Protein AF-A0A9E1KVR8-F1 (afdb_monomer)

Secondary structure (DSSP, 8-state):
-HHHHHHHHHHHHHTTS----------PPP-HHHHTT--HHHHHHHHHHTT--HHHHHHHHHH----GGGHHHHHHHHHTTHHHHHHHS----TTSPPP-TT-SEEEE-TTT--EEEETTTTSSPPPSS--SSTT--EEEEEEES-SSSHHHHHHHHHHHHHHTT-TTEEEEEE--TT-HHHHHHHHHHHHHTT-SEEEEE-SSTGGGHHHHHHHHHTT--EEEESS--S-TT-SEEE--SS---

Foldseek 3Di:
DVVVVVVVVVVVVVVVPDDPDDDDDDQDDDDLVVLLPDADPRNVVSLVVRVQDAVRNVVCLVPNPDDPSHVRVVCCCVVVCVVVVNVPQDQDDPPQDGQGPPDADFDQQPPPRDTDGDSCCRPPHDQQEADDDNVAAAEEEEEALFDPDVVRSRVVSVVVVNQVSYPRYDYHYDGLPNDLVSVLVSLVVCLVVVGQEYEYAHSDQESQAVSQVVCVVSVHAYEYEQAHHNHPRHPYYHHDPDHDD

Solvent-accessible surface area (backbone atoms only — not comparable to full-atom values): 14413 Å² total; per-residue (Å²): 127,74,71,61,60,57,55,54,55,51,51,61,61,56,52,76,77,61,77,96,73,87,80,92,70,80,82,59,79,82,61,68,75,58,60,65,74,52,54,69,67,59,40,53,54,49,56,58,72,45,66,58,54,73,60,53,38,53,52,48,64,74,64,54,86,75,48,87,86,37,51,63,61,43,47,51,42,52,73,72,41,49,56,57,55,62,70,68,46,80,68,56,69,84,93,40,69,74,78,52,84,90,44,52,46,77,44,66,24,81,78,76,64,44,86,41,77,40,64,55,61,69,60,79,56,79,72,75,40,56,66,87,57,72,91,46,76,41,40,29,42,33,42,40,35,28,70,91,39,71,70,48,38,53,50,53,16,53,53,51,57,57,35,72,45,18,82,27,45,47,74,47,78,47,69,30,71,69,34,68,67,48,45,39,50,54,51,49,49,39,52,75,71,63,38,61,28,36,42,37,27,52,77,52,33,65,78,47,10,66,50,49,51,53,28,45,78,72,72,24,50,33,31,26,34,52,42,63,52,49,43,91,69,52,72,46,76,54,58,59,98,57,84,86,125

Radius of gyration: 23.1 Å; Cα contacts (8 Å, |Δi|>4): 321; chains: 1; bounding box: 58×37×62 Å

Nearest PDB structures (foldseek):
  2vk2-assembly1_A  TM=9.279E-01  e=8.873E-06  Escherichia coli K-12
  4wzz-assembly1_A  TM=8.983E-01  e=1.007E-05  Lachnoclostridium phytofermentans ISDg
  8fxt-assembly1_A  TM=9.168E-01  e=2.603E-05  Escherichia coli
  2ipn-assembly1_A  TM=9.111E-01  e=9.232E-05  Escherichia coli
  2gbp-assembly1_A  TM=8.386E-01  e=4.319E-05  Escherichia coli

Sequence (245 aa):
MQSYYIKILKSVLILLLVLLTSKSAIAVKVNWAKIKNIKDRAFVEYVNSLGLKNQEAVNFWKKLPLSKANKQINKIFRKEAFAIYLNKYPRSKGKVPDFKVGTGTNVTGPMSKQSLKLPFSNYYPLKEGPVGDPNRVYKIGYTIHGFGHPWLLSNADSAIWEANKHSNVKLTVLDPAFDNQKQIAQIDNWINEKFNGILIWPMQEAPTGPPVDRAFKKGIPSVSVDRLVGSSKVRVRVTGNFPAR

Mean predicted aligned error: 12.79 Å

Structure (mmCIF, N/CA/C/O backbone):
data_AF-A0A9E1KVR8-F1
#
_entry.id   AF-A0A9E1KVR8-F1
#
loop_
_atom_site.group_PDB
_atom_site.id
_atom_site.type_symbol
_atom_site.label_atom_id
_atom_site.label_alt_id
_atom_site.label_comp_id
_atom_site.label_asym_id
_atom_site.label_entity_id
_atom_site.label_seq_id
_atom_site.pdbx_PDB_ins_code
_atom_site.Cartn_x
_atom_site.Cartn_y
_atom_site.Cartn_z
_atom_site.occupancy
_atom_site.B_iso_or_equiv
_atom_site.auth_seq_id
_atom_site.auth_comp_id
_atom_site.auth_asym_id
_atom_site.auth_atom_id
_atom_site.pdbx_PDB_model_num
ATOM 1 N N . MET A 1 1 ? 36.789 -14.759 -27.825 1.00 44.56 1 MET A N 1
ATOM 2 C CA . MET A 1 1 ? 35.485 -14.177 -28.239 1.00 44.56 1 MET A CA 1
ATOM 3 C C . MET A 1 1 ? 34.422 -14.100 -27.131 1.00 44.56 1 MET A C 1
ATOM 5 O O . MET A 1 1 ? 33.531 -13.270 -27.242 1.00 44.56 1 MET A O 1
ATOM 9 N N . GLN A 1 2 ? 34.512 -14.877 -26.044 1.00 40.44 2 GLN A N 1
ATOM 10 C CA . GLN A 1 2 ? 33.492 -14.914 -24.976 1.00 40.44 2 GLN A CA 1
ATOM 11 C C . GLN A 1 2 ? 33.637 -13.801 -23.907 1.00 40.44 2 GLN A C 1
ATOM 13 O O . GLN A 1 2 ? 32.654 -13.373 -23.313 1.00 40.44 2 GLN A O 1
ATOM 18 N N . SER A 1 3 ? 34.847 -13.259 -23.719 1.00 41.56 3 SER A N 1
ATOM 19 C CA . SER A 1 3 ? 35.151 -12.222 -22.710 1.00 41.56 3 SER A CA 1
ATOM 20 C C . SER A 1 3 ? 34.637 -10.812 -23.075 1.00 41.56 3 SER A C 1
ATOM 22 O O . SER A 1 3 ? 34.323 -10.001 -22.205 1.00 41.56 3 SER A O 1
ATOM 24 N N . TYR A 1 4 ? 34.457 -10.521 -24.369 1.00 41.34 4 TYR A N 1
ATOM 25 C CA . TYR A 1 4 ? 34.056 -9.187 -24.845 1.00 41.34 4 TYR A CA 1
ATOM 26 C C . TYR A 1 4 ? 32.542 -8.929 -24.728 1.00 41.34 4 TYR A C 1
ATOM 28 O O . TYR A 1 4 ? 32.115 -7.823 -24.403 1.00 41.34 4 TYR A O 1
ATOM 36 N N . TYR A 1 5 ? 31.722 -9.971 -24.906 1.00 40.09 5 TYR A N 1
ATOM 37 C CA . TYR A 1 5 ? 30.261 -9.895 -24.762 1.00 40.09 5 TYR A CA 1
ATOM 38 C C . TYR A 1 5 ? 29.818 -9.618 -23.318 1.00 40.09 5 TYR A C 1
ATOM 40 O O . TYR A 1 5 ? 28.822 -8.934 -23.096 1.00 40.09 5 TYR A O 1
ATOM 48 N N . ILE A 1 6 ? 30.588 -10.089 -22.333 1.00 42.25 6 ILE A N 1
ATOM 49 C CA . ILE A 1 6 ? 30.297 -9.887 -20.906 1.00 42.25 6 ILE A CA 1
ATOM 50 C C . ILE A 1 6 ? 30.594 -8.439 -20.478 1.00 42.25 6 ILE A C 1
ATOM 52 O O . ILE A 1 6 ? 29.869 -7.885 -19.652 1.00 42.25 6 ILE A O 1
ATOM 56 N N . LYS A 1 7 ? 31.606 -7.786 -21.072 1.00 36.78 7 LYS A N 1
ATOM 57 C CA . LYS A 1 7 ? 31.911 -6.370 -20.801 1.00 36.78 7 LYS A CA 1
ATOM 58 C C . LYS A 1 7 ? 30.823 -5.430 -21.331 1.00 36.78 7 LYS A C 1
ATOM 60 O O . LYS A 1 7 ? 30.407 -4.538 -20.603 1.00 36.78 7 LYS A O 1
ATOM 65 N N . ILE A 1 8 ? 30.298 -5.679 -22.534 1.00 44.03 8 ILE A N 1
ATOM 66 C CA . ILE A 1 8 ? 29.238 -4.849 -23.136 1.00 44.03 8 ILE A CA 1
ATOM 67 C C . ILE A 1 8 ? 27.907 -5.005 -22.380 1.00 44.03 8 ILE A C 1
ATOM 69 O O . ILE A 1 8 ? 27.234 -4.008 -22.126 1.00 44.03 8 ILE A O 1
ATOM 73 N N . LEU A 1 9 ? 27.554 -6.221 -21.939 1.00 41.06 9 LEU A N 1
ATOM 74 C CA . LEU A 1 9 ? 26.346 -6.441 -21.129 1.00 41.06 9 LEU A CA 1
ATOM 75 C C . LEU A 1 9 ? 26.408 -5.719 -19.772 1.00 41.06 9 LEU A C 1
ATOM 77 O O . LEU A 1 9 ? 25.404 -5.164 -19.327 1.00 41.06 9 LEU A O 1
ATOM 81 N N . LYS A 1 10 ? 27.585 -5.690 -19.130 1.00 33.44 10 LYS A N 1
ATOM 82 C CA . LYS A 1 10 ? 27.783 -4.957 -17.870 1.00 33.44 10 LYS A CA 1
ATOM 83 C C . LYS A 1 10 ? 27.667 -3.442 -18.064 1.00 33.44 10 LYS A C 1
ATOM 85 O O . LYS A 1 10 ? 27.064 -2.784 -17.224 1.00 33.44 10 LYS A O 1
ATOM 90 N N . SER A 1 11 ? 28.147 -2.893 -19.179 1.00 34.31 11 SER A N 1
ATOM 91 C CA . SER A 1 11 ? 28.009 -1.460 -19.483 1.00 34.31 11 SER A CA 1
ATOM 92 C C . SER A 1 11 ? 26.559 -1.032 -19.740 1.00 34.31 11 SER A C 1
ATOM 94 O O . SER A 1 11 ? 26.174 0.058 -19.331 1.00 34.31 11 SER A O 1
ATOM 96 N N . VAL A 1 12 ? 25.735 -1.889 -20.354 1.00 40.94 12 VAL A N 1
ATOM 97 C CA . VAL A 1 12 ? 24.312 -1.598 -20.622 1.00 40.94 12 VAL A CA 1
ATOM 98 C C . VAL A 1 12 ? 23.469 -1.619 -19.340 1.00 40.94 12 VAL A C 1
ATOM 100 O O . VAL A 1 12 ? 22.552 -0.813 -19.203 1.00 40.94 12 VAL A O 1
ATOM 103 N N . LEU A 1 13 ? 23.801 -2.485 -18.375 1.00 36.97 13 LEU A N 1
ATOM 104 C CA . LEU A 1 13 ? 23.091 -2.545 -17.092 1.00 36.97 13 LEU A CA 1
ATOM 105 C C . LEU A 1 13 ? 23.517 -1.420 -16.129 1.00 36.97 13 LEU A C 1
ATOM 107 O O . LEU A 1 13 ? 22.687 -0.898 -15.392 1.00 36.97 13 LEU A O 1
ATOM 111 N N . ILE A 1 14 ? 24.793 -1.014 -16.167 1.00 31.81 14 ILE A N 1
ATOM 112 C CA . ILE A 1 14 ? 25.345 0.050 -15.308 1.00 31.81 14 ILE A CA 1
ATOM 113 C C . ILE A 1 14 ? 24.890 1.451 -15.764 1.00 31.81 14 ILE A C 1
ATOM 115 O O . ILE A 1 14 ? 24.736 2.343 -14.933 1.00 31.81 14 ILE A O 1
ATOM 119 N N . LEU A 1 15 ? 24.568 1.650 -17.048 1.00 32.47 15 LEU A N 1
ATOM 120 C CA . LEU A 1 15 ? 24.074 2.943 -17.544 1.00 32.47 15 LEU A CA 1
ATOM 121 C C . LEU A 1 15 ? 22.581 3.199 -17.279 1.00 32.47 15 LEU A C 1
ATOM 123 O O . LEU A 1 15 ? 22.122 4.325 -17.445 1.00 32.47 15 LEU A O 1
ATOM 127 N N . LEU A 1 16 ? 21.820 2.190 -16.833 1.00 36.00 16 LEU A N 1
ATOM 128 C CA . LEU A 1 16 ? 20.437 2.403 -16.390 1.00 36.00 16 LEU A CA 1
ATOM 129 C C . LEU A 1 16 ? 20.368 3.149 -15.041 1.00 36.00 16 LEU A C 1
ATOM 131 O O . LEU A 1 16 ? 19.299 3.633 -14.676 1.00 36.00 16 LEU A O 1
ATOM 135 N N . LEU A 1 17 ? 21.492 3.244 -14.313 1.00 31.56 17 LEU A N 1
ATOM 136 C CA . LEU A 1 17 ? 21.563 3.833 -12.971 1.00 31.56 17 LEU A CA 1
ATOM 137 C C . LEU A 1 17 ? 22.251 5.208 -12.911 1.00 31.56 17 LEU A C 1
ATOM 139 O O . LEU A 1 17 ? 22.130 5.902 -11.906 1.00 31.56 17 LEU A O 1
ATOM 143 N N . VAL A 1 18 ? 22.942 5.639 -13.968 1.00 32.53 18 VAL A N 1
ATOM 144 C CA . VAL A 1 18 ? 23.637 6.933 -14.002 1.00 32.53 18 VAL A CA 1
ATOM 145 C C . VAL A 1 18 ? 23.174 7.695 -15.230 1.00 32.53 18 VAL A C 1
ATOM 147 O O . VAL A 1 18 ? 23.574 7.343 -16.331 1.00 32.53 18 VAL A O 1
ATOM 150 N N . LEU A 1 19 ? 22.308 8.697 -15.033 1.00 37.34 19 LEU A N 1
ATOM 151 C CA . LEU A 1 19 ? 22.227 9.969 -15.782 1.00 37.34 19 LEU A CA 1
ATOM 152 C C . LEU A 1 19 ? 20.923 10.715 -15.430 1.00 37.34 19 LEU A C 1
ATOM 154 O O . LEU A 1 19 ? 20.106 11.069 -16.281 1.00 37.34 19 LEU A O 1
ATOM 158 N N . LEU A 1 20 ? 20.766 11.034 -14.141 1.00 39.38 20 LEU A N 1
ATOM 159 C CA . LEU A 1 20 ? 20.274 12.360 -13.779 1.00 39.38 20 LEU A CA 1
ATOM 160 C C . LEU A 1 20 ? 21.378 13.345 -14.175 1.00 39.38 20 LEU A C 1
ATOM 162 O O . LEU A 1 20 ? 22.359 13.464 -13.452 1.00 39.38 20 LEU A O 1
ATOM 166 N N . THR A 1 21 ? 21.277 13.957 -15.356 1.00 39.12 21 THR A N 1
ATOM 167 C CA . THR A 1 21 ? 21.627 15.366 -15.642 1.00 39.12 21 THR A CA 1
ATOM 168 C C . THR A 1 21 ? 21.783 15.633 -17.145 1.00 39.12 21 THR A C 1
ATOM 170 O O . THR A 1 21 ? 22.539 14.993 -17.868 1.00 39.12 21 THR A O 1
ATOM 173 N N . SER A 1 22 ? 21.112 16.711 -17.553 1.00 37.06 22 SER A N 1
ATOM 174 C CA . SER A 1 22 ? 21.423 17.624 -18.658 1.00 37.06 22 SER A CA 1
ATOM 175 C C . SER A 1 22 ? 21.025 17.300 -20.114 1.00 37.06 22 SER A C 1
ATOM 177 O O . SER A 1 22 ? 21.223 16.219 -20.667 1.00 37.06 22 SER A O 1
ATOM 179 N N . LYS A 1 23 ? 20.504 18.388 -20.703 1.00 34.09 23 LYS A N 1
ATOM 180 C CA . LYS A 1 23 ? 20.233 18.753 -22.101 1.00 34.09 23 LYS A CA 1
ATOM 181 C C . LYS A 1 23 ? 19.087 18.039 -22.833 1.00 34.09 23 LYS A C 1
ATOM 183 O O . LYS A 1 23 ? 19.135 16.861 -23.185 1.00 34.09 23 LYS A O 1
ATOM 188 N N . SER A 1 24 ? 18.058 18.852 -23.080 1.00 46.06 24 SER A N 1
ATOM 189 C CA . SER A 1 24 ? 17.002 18.697 -24.076 1.00 46.06 24 SER A CA 1
ATOM 190 C C . SER A 1 24 ? 17.611 18.373 -25.441 1.00 46.06 24 SER A C 1
ATOM 192 O O . SER A 1 24 ? 18.305 19.193 -26.036 1.00 46.06 24 SER A O 1
ATOM 194 N N . ALA A 1 25 ? 17.365 17.159 -25.927 1.00 39.38 25 ALA A N 1
ATOM 195 C CA . ALA A 1 25 ? 17.712 16.761 -27.282 1.00 39.38 25 ALA A CA 1
ATOM 196 C C . ALA A 1 25 ? 16.500 16.995 -28.189 1.00 39.38 25 ALA A C 1
ATOM 198 O O . ALA A 1 25 ? 15.374 16.647 -27.838 1.00 39.38 25 ALA A O 1
ATOM 199 N N . ILE A 1 26 ? 16.747 17.604 -29.346 1.00 41.41 26 ILE A N 1
ATOM 200 C CA . ILE A 1 26 ? 15.810 17.718 -30.466 1.00 41.41 26 ILE A CA 1
ATOM 201 C C . ILE A 1 26 ? 15.211 16.334 -30.747 1.00 41.41 26 ILE A C 1
ATOM 203 O O . ILE A 1 26 ? 15.953 15.365 -30.907 1.00 41.41 26 ILE A O 1
ATOM 207 N N . ALA A 1 27 ? 13.881 16.235 -30.799 1.00 47.78 27 ALA A N 1
ATOM 208 C CA . ALA A 1 27 ? 13.184 14.981 -31.062 1.00 47.78 27 ALA A CA 1
ATOM 209 C C . ALA A 1 27 ? 13.533 14.469 -32.472 1.00 47.78 27 ALA A C 1
ATOM 211 O O . ALA A 1 27 ? 12.974 14.923 -33.474 1.00 47.78 27 ALA A O 1
ATOM 212 N N . VAL A 1 28 ? 14.478 13.531 -32.566 1.00 60.22 28 VAL A N 1
ATOM 213 C CA . VAL A 1 28 ? 14.853 12.888 -33.830 1.00 60.22 28 VAL A CA 1
ATOM 214 C C . VAL A 1 28 ? 13.628 12.147 -34.374 1.00 60.22 28 VAL A C 1
ATOM 216 O O . VAL A 1 28 ? 13.101 11.222 -33.751 1.00 60.22 28 VAL A O 1
ATOM 219 N N . LYS A 1 29 ? 13.134 12.563 -35.546 1.00 72.88 29 LYS A N 1
ATOM 220 C CA . LYS A 1 29 ? 11.922 11.994 -36.150 1.00 72.88 29 LYS A CA 1
ATOM 221 C C . LYS A 1 29 ? 12.203 10.565 -36.632 1.00 72.88 29 LYS A C 1
ATOM 223 O O . LYS A 1 29 ? 13.032 10.342 -37.512 1.00 72.88 29 LYS A O 1
ATOM 228 N N . VAL A 1 30 ? 11.499 9.588 -36.056 1.00 81.12 30 VAL A N 1
ATOM 229 C CA . VAL A 1 30 ? 11.675 8.158 -36.367 1.00 81.12 30 VAL A CA 1
ATOM 230 C C . VAL A 1 30 ? 11.307 7.870 -37.828 1.00 81.12 30 VAL A C 1
ATOM 232 O O . VAL A 1 30 ? 10.177 8.116 -38.254 1.00 81.12 30 VAL A O 1
ATOM 235 N N . ASN A 1 31 ? 12.239 7.292 -38.589 1.00 85.00 31 ASN A N 1
ATOM 236 C CA . ASN A 1 31 ? 12.011 6.839 -39.959 1.00 85.00 31 ASN A CA 1
ATOM 237 C C . ASN A 1 31 ? 11.516 5.384 -39.953 1.00 85.00 31 ASN A C 1
ATOM 239 O O . ASN A 1 31 ? 12.292 4.426 -39.980 1.00 85.00 31 ASN A O 1
ATOM 243 N N . TRP A 1 32 ? 10.193 5.225 -39.936 1.00 81.56 32 TRP A N 1
ATOM 244 C CA . TRP A 1 32 ? 9.535 3.917 -39.904 1.00 81.56 32 TRP A CA 1
ATOM 245 C C . TRP A 1 32 ? 9.752 3.077 -41.167 1.00 81.56 32 TRP A C 1
ATOM 247 O O . TRP A 1 32 ? 9.736 1.849 -41.083 1.00 81.56 32 TRP A O 1
ATOM 257 N N . ALA A 1 33 ? 9.980 3.707 -42.324 1.00 79.62 33 ALA A N 1
ATOM 258 C CA . ALA A 1 33 ? 10.276 2.997 -43.567 1.00 79.62 33 ALA A CA 1
ATOM 259 C C . ALA A 1 33 ? 11.651 2.317 -43.503 1.00 79.62 33 ALA A C 1
ATOM 261 O O . ALA A 1 33 ? 11.778 1.158 -43.892 1.00 79.62 33 ALA A O 1
ATOM 262 N N . LYS A 1 34 ? 12.649 2.995 -42.917 1.00 79.81 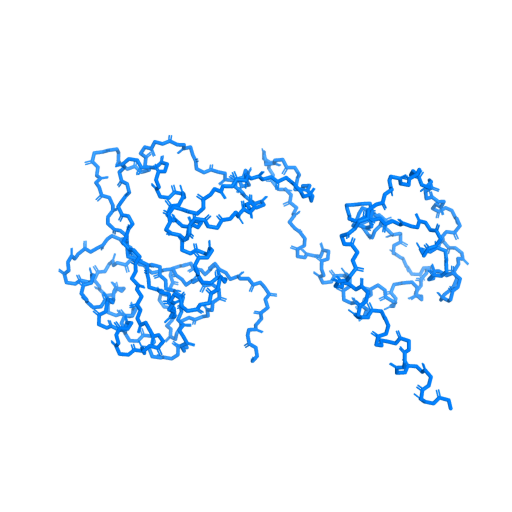34 LYS A N 1
ATOM 263 C CA . LYS A 1 34 ? 13.993 2.441 -42.701 1.00 79.81 34 LYS A CA 1
ATOM 264 C C . LYS A 1 34 ? 13.933 1.182 -41.833 1.00 79.81 34 LYS A C 1
ATOM 266 O O . LYS A 1 34 ? 14.465 0.150 -42.224 1.00 79.81 34 LYS A O 1
ATOM 271 N N . ILE A 1 35 ? 13.206 1.229 -40.712 1.00 78.00 35 ILE A N 1
ATOM 272 C CA . ILE A 1 35 ? 13.118 0.129 -39.729 1.00 78.00 35 ILE A CA 1
ATOM 273 C C . ILE A 1 35 ? 12.626 -1.192 -40.338 1.00 78.00 35 ILE A C 1
ATOM 275 O O . ILE A 1 35 ? 13.044 -2.256 -39.888 1.00 78.00 35 ILE A O 1
ATOM 279 N N . LYS A 1 36 ? 11.770 -1.149 -41.367 1.00 72.44 36 LYS A N 1
ATOM 280 C CA . LYS A 1 36 ? 11.252 -2.365 -42.017 1.00 72.44 36 LYS A CA 1
ATOM 281 C C . LYS A 1 36 ? 12.355 -3.222 -42.651 1.00 72.44 36 LYS A C 1
ATOM 283 O O . LYS A 1 36 ? 12.189 -4.436 -42.719 1.00 72.44 36 LYS A O 1
ATOM 288 N N . ASN A 1 37 ? 13.467 -2.602 -43.053 1.00 73.62 37 ASN A N 1
ATOM 289 C CA . ASN A 1 37 ? 14.518 -3.237 -43.849 1.00 73.62 37 ASN A CA 1
ATOM 290 C C . ASN A 1 37 ? 15.859 -3.384 -43.106 1.00 73.62 37 ASN A C 1
ATOM 292 O O . ASN A 1 37 ? 16.783 -3.991 -43.647 1.00 73.62 37 ASN A O 1
ATOM 296 N N . ILE A 1 38 ? 15.996 -2.844 -41.885 1.00 77.31 38 ILE A N 1
ATOM 297 C CA . ILE A 1 38 ? 17.252 -2.941 -41.122 1.00 77.31 38 ILE A CA 1
ATOM 298 C C . ILE A 1 38 ? 17.346 -4.249 -40.335 1.00 77.31 38 ILE A C 1
ATOM 300 O O . ILE A 1 38 ? 16.351 -4.766 -39.828 1.00 77.31 38 ILE A O 1
ATOM 304 N N . LYS A 1 39 ? 18.567 -4.777 -40.219 1.00 76.06 39 LYS A N 1
ATOM 305 C CA . LYS A 1 39 ? 18.870 -6.056 -39.562 1.00 76.06 39 LYS A CA 1
ATOM 306 C C . LYS A 1 39 ? 19.687 -5.848 -38.290 1.00 76.06 39 LYS A C 1
ATOM 308 O O . LYS A 1 39 ? 20.504 -4.932 -38.232 1.00 76.06 39 LYS A O 1
ATOM 313 N N . ASP A 1 40 ? 19.470 -6.724 -37.311 1.00 72.06 40 ASP A N 1
ATOM 314 C CA . ASP A 1 40 ? 20.253 -6.938 -36.083 1.00 72.06 40 ASP A CA 1
ATOM 315 C C . ASP A 1 40 ? 21.061 -5.722 -35.583 1.00 72.06 40 ASP A C 1
ATOM 317 O O . ASP A 1 40 ? 20.537 -4.863 -34.876 1.00 72.06 40 ASP A O 1
ATOM 321 N N . ARG A 1 41 ? 22.342 -5.625 -35.958 1.00 77.00 41 ARG A N 1
ATOM 322 C CA . ARG A 1 41 ? 23.260 -4.579 -35.487 1.00 77.00 41 ARG A CA 1
ATOM 323 C C . ARG A 1 41 ? 22.859 -3.179 -35.951 1.00 77.00 41 ARG A C 1
ATOM 325 O O . ARG A 1 41 ? 22.820 -2.261 -35.140 1.00 77.00 41 ARG A O 1
ATOM 332 N N . ALA A 1 42 ? 22.481 -3.044 -37.220 1.00 80.38 42 ALA A N 1
ATOM 333 C CA . ALA A 1 42 ? 22.025 -1.779 -37.787 1.00 80.38 42 ALA A CA 1
ATOM 334 C C . ALA A 1 42 ? 20.702 -1.319 -37.155 1.00 80.38 42 ALA A C 1
ATOM 336 O O . ALA A 1 42 ? 20.452 -0.120 -37.070 1.00 80.38 42 ALA A O 1
ATOM 337 N N . PHE A 1 43 ? 19.868 -2.254 -36.675 1.00 81.62 43 PHE A N 1
ATOM 338 C CA . PHE A 1 43 ? 18.695 -1.921 -35.863 1.00 81.62 43 PHE A CA 1
ATOM 339 C C . PHE A 1 43 ? 19.093 -1.289 -34.534 1.00 81.62 43 PHE A C 1
ATOM 341 O O . PHE A 1 43 ? 18.604 -0.213 -34.202 1.00 81.62 43 PHE A O 1
ATOM 348 N N . VAL A 1 44 ? 20.006 -1.926 -33.803 1.00 78.00 44 VAL A N 1
ATOM 349 C CA . VAL A 1 44 ? 20.472 -1.430 -32.502 1.00 78.00 44 VAL A CA 1
ATOM 350 C C . VAL A 1 44 ? 21.178 -0.080 -32.644 1.00 78.00 44 VAL A C 1
ATOM 352 O O . VAL A 1 44 ? 20.856 0.855 -31.919 1.00 78.00 44 VAL A O 1
ATOM 355 N N . GLU A 1 45 ? 22.078 0.061 -33.616 1.00 81.69 45 GLU A N 1
ATOM 356 C CA . GLU A 1 45 ? 22.781 1.319 -33.899 1.00 81.69 45 GLU A CA 1
ATOM 357 C C . GLU A 1 45 ? 21.810 2.433 -34.300 1.00 81.69 45 GLU A C 1
ATOM 359 O O . GLU A 1 45 ? 21.925 3.560 -33.818 1.00 81.69 45 GLU A O 1
ATOM 364 N N . TYR A 1 46 ? 20.801 2.113 -35.115 1.00 83.31 46 TYR A N 1
ATOM 365 C CA . TYR A 1 46 ? 19.769 3.072 -35.482 1.00 83.31 46 TYR A CA 1
ATOM 366 C C . TYR A 1 46 ? 18.947 3.513 -34.269 1.00 83.31 46 TYR A C 1
ATOM 368 O O . TYR A 1 46 ? 18.800 4.713 -34.054 1.00 83.31 46 TYR A O 1
ATOM 376 N N . VAL A 1 47 ? 18.462 2.579 -33.445 1.00 82.19 47 VAL A N 1
ATOM 377 C CA . VAL A 1 47 ? 17.700 2.909 -32.229 1.00 82.19 47 VAL A CA 1
ATOM 378 C C . VAL A 1 47 ? 18.539 3.747 -31.263 1.00 82.19 47 VAL A C 1
ATOM 380 O O . VAL A 1 47 ? 18.034 4.731 -30.728 1.00 82.19 47 VAL A O 1
ATOM 383 N N . ASN A 1 48 ? 19.825 3.429 -31.106 1.00 81.19 48 ASN A N 1
ATOM 384 C CA . ASN A 1 48 ? 20.746 4.214 -30.283 1.00 81.19 48 ASN A CA 1
ATOM 385 C C . ASN A 1 48 ? 20.935 5.636 -30.833 1.00 81.19 48 ASN A C 1
ATOM 387 O O . ASN A 1 48 ? 20.919 6.594 -30.063 1.00 81.19 48 ASN A O 1
ATOM 391 N N . SER A 1 49 ? 21.048 5.791 -32.159 1.00 83.19 49 SER A N 1
ATOM 392 C CA . SER A 1 49 ? 21.194 7.104 -32.806 1.00 83.19 49 SER A CA 1
ATOM 393 C C . SER A 1 49 ? 19.978 8.015 -32.626 1.00 83.19 49 SER A C 1
ATOM 395 O O . SER A 1 49 ? 20.112 9.233 -32.696 1.00 83.19 49 SER A O 1
ATOM 397 N N . LEU A 1 50 ? 18.795 7.442 -32.369 1.00 83.12 50 LEU A N 1
ATOM 398 C CA . LEU A 1 50 ? 17.586 8.221 -32.106 1.00 83.12 50 LEU A CA 1
ATOM 399 C C . LEU A 1 50 ? 17.632 8.919 -30.740 1.00 83.12 50 LEU A C 1
ATOM 401 O O . LEU A 1 50 ? 16.829 9.817 -30.505 1.00 83.12 50 LEU A O 1
ATOM 405 N N . GLY A 1 51 ? 18.527 8.498 -29.835 1.00 81.50 51 GLY A N 1
ATOM 406 C CA . GLY A 1 51 ? 18.697 9.124 -28.524 1.00 81.50 51 GLY A CA 1
ATOM 407 C C . GLY A 1 51 ? 17.420 9.151 -27.679 1.00 81.50 51 GLY A C 1
ATOM 408 O O . GLY A 1 51 ? 17.277 10.036 -26.839 1.00 81.50 51 GLY A O 1
ATOM 409 N N . LEU A 1 52 ? 16.483 8.223 -27.919 1.00 80.94 52 LEU A N 1
ATOM 410 C CA . LEU A 1 52 ? 15.151 8.241 -27.311 1.00 80.94 52 LEU A CA 1
ATOM 411 C C . LEU A 1 52 ? 15.245 8.100 -25.792 1.00 80.94 52 LEU A C 1
ATOM 413 O O . LEU A 1 52 ? 15.843 7.148 -25.286 1.00 80.94 52 LEU A O 1
ATOM 417 N N . LYS A 1 53 ? 14.581 8.999 -25.063 1.00 73.81 53 LYS A N 1
ATOM 418 C CA . LYS A 1 53 ? 14.530 8.966 -23.595 1.00 73.81 53 LYS A CA 1
ATOM 419 C C . LYS A 1 53 ? 13.097 8.784 -23.100 1.00 73.81 53 LYS A C 1
ATOM 421 O O . LYS A 1 53 ? 12.132 9.200 -23.741 1.00 73.81 53 LYS A O 1
ATOM 426 N N . ASN A 1 54 ? 12.948 8.188 -21.917 1.00 72.25 54 ASN A N 1
ATOM 427 C CA . ASN A 1 54 ? 11.686 8.141 -21.171 1.00 72.25 54 ASN A CA 1
ATOM 428 C C . ASN A 1 54 ? 10.485 7.665 -22.023 1.00 72.25 54 ASN A C 1
ATOM 430 O O . ASN A 1 54 ? 10.493 6.574 -22.597 1.00 72.25 54 ASN A O 1
ATOM 434 N N . GLN A 1 55 ? 9.440 8.493 -22.111 1.00 70.62 55 GLN A N 1
ATOM 435 C CA . GLN A 1 55 ? 8.203 8.191 -22.827 1.00 70.62 55 GLN A CA 1
ATOM 436 C C . GLN A 1 55 ? 8.411 8.027 -24.339 1.00 70.62 55 GLN A C 1
ATOM 438 O O . GLN A 1 55 ? 7.657 7.291 -24.973 1.00 70.62 55 GLN A O 1
ATOM 443 N N . GLU A 1 56 ? 9.421 8.666 -24.928 1.00 74.94 56 GLU A N 1
ATOM 444 C CA . GLU A 1 56 ? 9.712 8.554 -26.361 1.00 74.94 56 GLU A CA 1
ATOM 445 C C . GLU A 1 56 ? 10.199 7.151 -26.712 1.00 74.94 56 GLU A C 1
ATOM 447 O O . GLU A 1 56 ? 9.710 6.553 -27.672 1.00 74.94 56 GLU A O 1
ATOM 452 N N . ALA A 1 57 ? 11.072 6.583 -25.874 1.00 79.56 57 ALA A N 1
ATOM 453 C CA . ALA A 1 57 ? 11.517 5.201 -26.005 1.00 79.56 57 ALA A CA 1
ATOM 454 C C . ALA A 1 57 ? 10.326 4.238 -25.877 1.00 79.56 57 ALA A C 1
ATOM 456 O O . ALA A 1 57 ? 10.124 3.373 -26.728 1.00 79.56 57 ALA A O 1
ATOM 457 N N . VAL A 1 58 ? 9.467 4.436 -24.870 1.00 73.69 58 VAL A N 1
ATOM 458 C CA . VAL A 1 58 ? 8.246 3.630 -24.695 1.00 73.69 58 VAL A CA 1
ATOM 459 C C . VAL A 1 58 ? 7.331 3.724 -25.922 1.00 73.69 58 VAL A C 1
ATOM 461 O O . VAL A 1 58 ? 6.839 2.707 -26.412 1.00 73.69 58 VAL A O 1
ATOM 464 N N . ASN A 1 59 ? 7.101 4.931 -26.438 1.00 78.19 59 ASN A N 1
ATOM 465 C CA . ASN A 1 59 ? 6.241 5.168 -27.595 1.00 78.19 59 ASN A CA 1
ATOM 466 C C . ASN A 1 59 ? 6.814 4.553 -28.877 1.00 78.19 59 ASN A C 1
ATOM 468 O O . ASN A 1 59 ? 6.046 4.042 -29.694 1.00 78.19 59 ASN A O 1
ATOM 472 N N . PHE A 1 60 ? 8.137 4.568 -29.042 1.00 85.00 60 PHE A N 1
ATOM 473 C CA . PHE A 1 60 ? 8.820 3.876 -30.129 1.00 85.00 60 PHE A CA 1
ATOM 474 C C . PHE A 1 60 ? 8.555 2.371 -30.071 1.00 85.00 60 PHE A C 1
ATOM 476 O O . PHE A 1 60 ? 8.054 1.805 -31.042 1.00 85.00 60 PHE A O 1
ATOM 483 N N . TRP A 1 61 ? 8.792 1.737 -28.918 1.00 81.75 61 TRP A N 1
ATOM 484 C CA . TRP A 1 61 ? 8.586 0.296 -28.763 1.00 81.75 61 TRP A CA 1
ATOM 485 C C . TRP A 1 61 ? 7.115 -0.111 -28.932 1.00 81.75 61 TRP A C 1
ATOM 487 O O . TRP A 1 61 ? 6.844 -1.162 -29.507 1.00 81.75 61 TRP A O 1
ATOM 497 N N . LYS A 1 62 ? 6.158 0.733 -28.512 1.00 77.44 62 LYS A N 1
ATOM 498 C CA . LYS A 1 62 ? 4.716 0.529 -28.760 1.00 77.44 62 LYS A CA 1
ATOM 499 C C . LYS A 1 62 ? 4.356 0.515 -30.249 1.00 77.44 62 LYS A C 1
ATOM 501 O O . LYS A 1 62 ? 3.453 -0.214 -30.643 1.00 77.44 62 LYS A O 1
ATOM 506 N N . LYS A 1 63 ? 5.021 1.347 -31.055 1.00 82.50 63 LYS A N 1
ATOM 507 C CA . LYS A 1 63 ? 4.742 1.529 -32.490 1.00 82.50 63 LYS A CA 1
ATOM 508 C C . LYS A 1 63 ? 5.636 0.678 -33.392 1.00 82.50 63 LYS A C 1
ATOM 510 O O . LYS A 1 63 ? 5.495 0.739 -34.611 1.00 82.50 63 LYS A O 1
ATOM 515 N N . LEU A 1 64 ? 6.555 -0.098 -32.813 1.00 83.00 64 LEU A N 1
ATOM 516 C CA . LEU A 1 64 ? 7.490 -0.918 -33.567 1.00 83.00 64 LEU A CA 1
ATOM 517 C C . LEU A 1 64 ? 6.711 -1.909 -34.453 1.00 83.00 64 LEU A C 1
ATOM 519 O O . LEU A 1 64 ? 5.929 -2.703 -33.926 1.00 83.00 64 LEU A O 1
ATOM 523 N N . PRO A 1 65 ? 6.885 -1.879 -35.789 1.00 74.88 65 PRO A N 1
ATOM 524 C CA . PRO A 1 65 ? 6.078 -2.686 -36.695 1.00 74.88 65 PRO A CA 1
ATOM 525 C C . PRO A 1 65 ? 6.538 -4.144 -36.647 1.00 74.88 65 PRO A C 1
ATOM 527 O O . PRO A 1 65 ? 7.379 -4.554 -37.435 1.00 74.88 65 PRO A O 1
ATOM 530 N N . LEU A 1 66 ? 6.027 -4.939 -35.711 1.00 76.56 66 LEU A N 1
ATOM 531 C CA . LEU A 1 66 ? 6.389 -6.350 -35.552 1.00 76.56 66 LEU A CA 1
ATOM 532 C C . LEU A 1 66 ? 5.595 -7.218 -36.541 1.00 76.56 66 LEU A C 1
ATOM 534 O O . LEU A 1 66 ? 4.371 -7.283 -36.472 1.00 76.56 66 LEU A O 1
ATOM 538 N N . SER A 1 67 ? 6.278 -7.904 -37.458 1.00 69.12 67 SER A N 1
ATOM 539 C CA . SER A 1 67 ? 5.652 -8.767 -38.467 1.00 69.12 67 SER A CA 1
ATOM 540 C C . SER A 1 67 ? 6.509 -9.993 -38.816 1.00 69.12 67 SER A C 1
ATOM 542 O O . SER A 1 67 ? 7.649 -10.151 -38.370 1.00 69.12 67 SER A O 1
ATOM 544 N N . LYS A 1 68 ? 5.966 -10.887 -39.655 1.00 64.38 68 LYS A N 1
ATOM 545 C CA . LYS A 1 68 ? 6.722 -12.020 -40.216 1.00 64.38 68 LYS A CA 1
ATOM 546 C C . LYS A 1 68 ? 7.837 -11.578 -41.178 1.00 64.38 68 LYS A C 1
ATOM 548 O O . LYS A 1 68 ? 8.735 -12.378 -41.415 1.00 64.38 68 LYS A O 1
ATOM 553 N N . ALA A 1 69 ? 7.805 -10.348 -41.700 1.00 62.09 69 ALA A N 1
ATOM 554 C CA . ALA A 1 69 ? 8.830 -9.821 -42.605 1.00 62.09 69 ALA A CA 1
ATOM 555 C C . ALA A 1 69 ? 10.102 -9.354 -41.867 1.00 62.09 69 ALA A C 1
ATOM 557 O O . ALA A 1 69 ? 11.181 -9.354 -42.447 1.00 62.09 69 ALA A O 1
ATOM 558 N N . ASN A 1 70 ? 10.015 -9.041 -40.569 1.00 73.00 70 ASN A N 1
ATOM 559 C CA . ASN A 1 70 ? 11.146 -8.597 -39.745 1.00 73.00 70 ASN A CA 1
ATOM 560 C C . ASN A 1 70 ? 11.371 -9.499 -38.518 1.00 73.00 70 ASN A C 1
ATOM 562 O O . ASN A 1 70 ? 11.520 -9.037 -37.382 1.00 73.00 70 ASN A O 1
ATOM 566 N N . LYS A 1 71 ? 11.436 -10.819 -38.759 1.00 76.62 71 LYS A N 1
ATOM 567 C CA . LYS A 1 71 ? 11.598 -11.862 -37.722 1.00 76.62 71 LYS A CA 1
ATOM 568 C C . LYS A 1 71 ? 12.746 -11.594 -36.743 1.00 76.62 71 LYS A C 1
ATOM 570 O O . LYS A 1 71 ? 12.606 -11.904 -35.565 1.00 76.62 71 LYS A O 1
ATOM 575 N N . GLN A 1 72 ? 13.850 -11.013 -37.208 1.00 74.56 72 GLN A N 1
ATOM 576 C CA . GLN A 1 72 ? 15.014 -10.670 -36.381 1.00 74.56 72 GLN A CA 1
ATOM 577 C C . GLN A 1 72 ? 14.696 -9.593 -35.331 1.00 74.56 72 GLN A C 1
ATOM 579 O O . GLN A 1 72 ? 14.964 -9.786 -34.147 1.00 74.56 72 GLN A O 1
ATOM 584 N N . ILE A 1 73 ? 14.014 -8.514 -35.730 1.00 75.44 73 ILE A N 1
ATOM 585 C CA . ILE A 1 73 ? 13.566 -7.449 -34.817 1.00 75.44 73 ILE A CA 1
ATOM 586 C C . ILE A 1 73 ? 12.558 -8.008 -33.804 1.00 75.44 73 ILE A C 1
ATOM 588 O O . ILE A 1 73 ? 12.670 -7.748 -32.609 1.00 75.44 73 ILE A O 1
ATOM 592 N N . ASN A 1 74 ? 11.616 -8.844 -34.254 1.00 77.94 74 ASN A N 1
ATOM 593 C CA . ASN A 1 74 ? 10.670 -9.528 -33.363 1.00 77.94 74 ASN A CA 1
ATOM 594 C C . ASN A 1 74 ? 11.382 -10.470 -32.371 1.00 77.94 74 ASN A C 1
ATOM 596 O O . ASN A 1 74 ? 10.991 -10.552 -31.207 1.00 77.94 74 ASN A O 1
ATOM 600 N N . LYS A 1 75 ? 12.462 -11.140 -32.796 1.00 79.56 75 LYS A N 1
ATOM 601 C CA . LYS A 1 75 ? 13.284 -11.981 -31.917 1.00 79.56 75 LYS A CA 1
ATOM 602 C C . LYS A 1 75 ? 13.946 -11.153 -30.817 1.00 79.56 75 LYS A C 1
ATOM 604 O O . LYS A 1 75 ? 13.830 -11.539 -29.660 1.00 79.56 75 LYS A O 1
ATOM 609 N N . ILE A 1 76 ? 14.569 -10.019 -31.146 1.00 74.75 76 ILE A N 1
ATOM 610 C CA . ILE A 1 76 ? 15.157 -9.101 -30.152 1.00 74.75 76 ILE A CA 1
ATOM 611 C C . ILE A 1 76 ? 14.068 -8.574 -29.211 1.00 74.75 76 ILE A C 1
ATOM 613 O O . ILE A 1 76 ? 14.189 -8.687 -27.996 1.00 74.75 76 ILE A O 1
ATOM 617 N N . PHE A 1 77 ? 12.954 -8.093 -29.765 1.00 76.38 77 PHE A N 1
ATOM 618 C CA . PHE A 1 77 ? 11.835 -7.547 -28.997 1.00 76.38 77 PHE A CA 1
ATOM 619 C C . PHE A 1 77 ? 11.253 -8.539 -27.974 1.00 76.38 77 PHE A C 1
ATOM 621 O O . PHE A 1 77 ? 10.861 -8.158 -26.871 1.00 7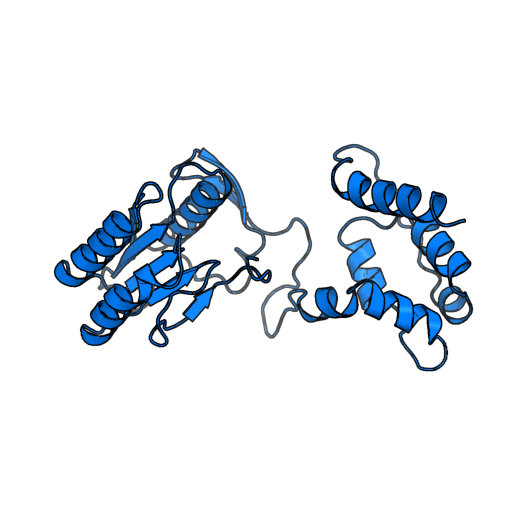6.38 77 PHE A O 1
ATOM 628 N N . ARG A 1 78 ? 11.197 -9.830 -28.319 1.00 77.62 78 ARG A N 1
ATOM 629 C CA . ARG A 1 78 ? 10.751 -10.885 -27.398 1.00 77.62 78 ARG A CA 1
ATOM 630 C C . ARG A 1 78 ? 11.844 -11.320 -26.428 1.00 77.62 78 ARG A C 1
ATOM 632 O O . ARG A 1 78 ? 11.548 -11.503 -25.251 1.00 77.62 78 ARG A O 1
ATOM 639 N N . LYS A 1 79 ? 13.079 -11.486 -26.912 1.00 79.19 79 LYS A N 1
ATOM 640 C CA . LYS A 1 79 ? 14.226 -11.948 -26.117 1.00 79.19 79 LYS A CA 1
ATOM 641 C C . LYS A 1 79 ? 14.554 -10.982 -24.982 1.00 79.19 79 LYS A C 1
ATOM 643 O O . LYS A 1 79 ? 14.742 -11.421 -23.857 1.00 79.19 79 LYS A O 1
ATOM 648 N N . GLU A 1 80 ? 14.544 -9.685 -25.263 1.00 75.56 80 GLU A N 1
ATOM 649 C CA . GLU A 1 80 ? 14.840 -8.630 -24.284 1.00 75.56 80 GLU A CA 1
ATOM 650 C C . GLU A 1 80 ? 13.620 -8.280 -23.408 1.00 75.56 80 GLU A C 1
ATOM 652 O O . GLU A 1 80 ? 13.543 -7.211 -22.811 1.00 75.56 80 GLU A O 1
ATOM 657 N N . ALA A 1 81 ? 12.614 -9.161 -23.362 1.00 72.38 81 ALA A N 1
ATOM 658 C CA . ALA A 1 81 ? 11.396 -9.023 -22.568 1.00 72.38 81 ALA A CA 1
ATOM 659 C C . ALA A 1 81 ? 10.546 -7.761 -22.839 1.00 72.38 81 ALA A C 1
ATOM 661 O O . ALA A 1 81 ? 9.551 -7.551 -22.143 1.00 72.38 81 ALA A O 1
ATOM 662 N N . PHE A 1 82 ? 10.830 -6.956 -23.874 1.00 71.50 82 PHE A N 1
ATOM 663 C CA . PHE A 1 82 ? 10.027 -5.767 -24.212 1.00 71.50 82 PHE A CA 1
ATOM 664 C C . PHE A 1 82 ? 8.551 -6.104 -24.428 1.00 71.50 82 PHE A C 1
ATOM 666 O O . PHE A 1 82 ? 7.678 -5.357 -23.988 1.00 71.50 82 PHE A O 1
ATOM 673 N N . ALA A 1 83 ? 8.258 -7.261 -25.027 1.00 70.38 83 ALA A N 1
ATOM 674 C CA . ALA A 1 83 ? 6.890 -7.758 -25.160 1.00 70.38 83 ALA A CA 1
ATOM 675 C C . ALA A 1 83 ? 6.179 -7.917 -23.799 1.00 70.38 83 ALA A C 1
ATOM 677 O O . ALA A 1 83 ? 5.005 -7.571 -23.673 1.00 70.38 83 ALA A O 1
ATOM 678 N N . ILE A 1 84 ? 6.888 -8.398 -22.772 1.00 68.19 84 ILE A N 1
ATOM 679 C CA . ILE A 1 84 ? 6.359 -8.575 -21.412 1.00 68.19 84 ILE A CA 1
ATOM 680 C C . ILE A 1 84 ? 6.124 -7.207 -20.767 1.00 68.19 84 ILE A C 1
ATOM 682 O O . ILE A 1 84 ? 5.034 -6.956 -20.248 1.00 68.19 84 ILE A O 1
ATOM 686 N N . TYR A 1 85 ? 7.106 -6.305 -20.854 1.00 64.06 85 TYR A N 1
ATOM 687 C CA . TYR A 1 85 ? 6.991 -4.943 -20.326 1.00 64.06 85 TYR A CA 1
ATOM 688 C C . TYR A 1 85 ? 5.836 -4.170 -20.970 1.00 64.06 85 TYR A C 1
ATOM 690 O O . TYR A 1 85 ? 5.053 -3.539 -20.267 1.00 64.06 85 TYR A O 1
ATOM 698 N N . LEU A 1 86 ? 5.668 -4.255 -22.291 1.00 69.62 86 LEU A N 1
ATOM 699 C CA . LEU A 1 86 ? 4.604 -3.552 -23.011 1.00 69.62 86 LEU A CA 1
ATOM 700 C C . LEU A 1 86 ? 3.220 -4.168 -22.820 1.00 69.62 86 LEU A C 1
ATOM 702 O O . LEU A 1 86 ? 2.218 -3.451 -22.911 1.00 69.62 86 LEU A O 1
ATOM 706 N N . ASN A 1 87 ? 3.138 -5.473 -22.559 1.00 68.94 87 ASN A N 1
ATOM 707 C CA . ASN A 1 87 ? 1.876 -6.099 -22.179 1.00 68.94 87 ASN A CA 1
ATOM 708 C C . ASN A 1 87 ? 1.417 -5.636 -20.789 1.00 68.94 87 ASN A C 1
ATOM 710 O O . ASN A 1 87 ? 0.231 -5.408 -20.579 1.00 68.94 87 ASN A O 1
ATOM 714 N N . LYS A 1 88 ? 2.366 -5.457 -19.863 1.00 64.75 88 LYS A N 1
ATOM 715 C CA . LYS A 1 88 ? 2.111 -5.004 -18.488 1.00 64.75 88 LYS A CA 1
ATOM 716 C C . LYS A 1 88 ? 2.062 -3.481 -18.337 1.00 64.75 88 LYS A C 1
ATOM 718 O O . LYS A 1 88 ? 1.637 -2.998 -17.293 1.00 64.75 88 LYS A O 1
ATOM 723 N N . TYR A 1 89 ? 2.501 -2.727 -19.347 1.00 65.19 89 TYR A N 1
ATOM 724 C CA . TYR A 1 89 ? 2.460 -1.270 -19.321 1.00 65.19 89 TYR A CA 1
ATOM 725 C C . TYR A 1 89 ? 1.008 -0.809 -19.139 1.00 65.19 89 TYR A C 1
ATOM 727 O O . TYR A 1 89 ? 0.149 -1.257 -19.905 1.00 65.19 89 TYR A O 1
ATOM 735 N N . PRO A 1 90 ? 0.717 0.076 -18.169 1.00 62.00 90 PRO A N 1
ATOM 736 C CA . PRO A 1 90 ? -0.642 0.518 -17.906 1.00 62.00 90 PRO A CA 1
ATOM 737 C C . PRO A 1 90 ? -1.224 1.163 -19.164 1.00 62.00 90 PRO A C 1
ATOM 739 O O . PRO A 1 90 ? -0.666 2.105 -19.732 1.00 62.00 90 PRO A O 1
ATOM 742 N N . ARG A 1 91 ? -2.336 0.602 -19.632 1.00 64.38 91 ARG A N 1
ATOM 743 C CA . ARG A 1 91 ? -3.143 1.164 -20.713 1.00 64.38 91 ARG A CA 1
ATOM 744 C C . ARG A 1 91 ? -4.420 1.658 -20.080 1.00 64.38 91 ARG A C 1
ATOM 746 O O . ARG A 1 91 ? -5.042 0.920 -19.311 1.00 64.38 91 ARG A O 1
ATOM 753 N N . SER A 1 92 ? -4.805 2.877 -20.418 1.00 59.16 92 SER A N 1
ATOM 754 C CA . SER A 1 92 ? -6.108 3.362 -20.011 1.00 59.16 92 SER A CA 1
ATOM 755 C C . SER A 1 92 ? -7.159 2.459 -20.652 1.00 59.16 92 SER A C 1
ATOM 757 O O . SER A 1 92 ? -7.038 2.025 -21.801 1.00 59.16 92 SER A O 1
ATOM 759 N N . LYS A 1 93 ? -8.170 2.095 -19.874 1.00 59.91 93 LYS A N 1
ATOM 760 C CA . LYS A 1 93 ? -9.425 1.569 -20.404 1.00 59.91 93 LYS A CA 1
ATOM 761 C C . LYS A 1 93 ? -10.522 2.484 -19.876 1.00 59.91 93 LYS A C 1
ATOM 763 O O . LYS A 1 93 ? -10.463 2.890 -18.720 1.00 59.91 93 LYS A O 1
ATOM 768 N N . GLY A 1 94 ? -11.499 2.831 -20.709 1.00 66.31 94 GLY A N 1
ATOM 769 C CA . GLY A 1 94 ? -12.577 3.743 -20.317 1.00 66.31 94 GLY A CA 1
ATOM 770 C C . GLY A 1 94 ? -12.121 5.202 -20.177 1.00 66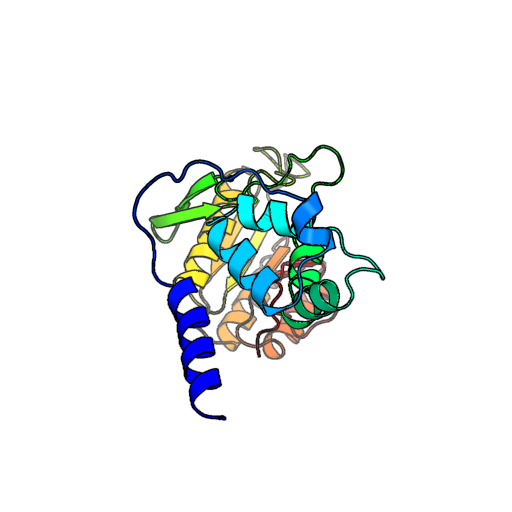.31 94 GLY A C 1
ATOM 771 O O . GLY A 1 94 ? -11.328 5.684 -20.975 1.00 66.31 94 GLY A O 1
ATOM 772 N N . LYS A 1 95 ? -12.649 5.920 -19.176 1.00 61.44 95 LYS A N 1
ATOM 773 C CA . LYS A 1 95 ? -12.491 7.382 -19.007 1.00 61.44 95 LYS A CA 1
ATOM 774 C C . LYS A 1 95 ? -11.216 7.818 -18.263 1.00 61.44 95 LYS A C 1
ATOM 776 O O . LYS A 1 95 ? -11.152 8.944 -17.780 1.00 61.44 95 LYS A O 1
ATOM 781 N N . VAL A 1 96 ? -10.222 6.943 -18.111 1.00 64.81 96 VAL A N 1
ATOM 782 C CA . VAL A 1 96 ? -8.984 7.287 -17.391 1.00 64.81 96 VAL A CA 1
ATOM 783 C C . VAL A 1 96 ? -7.969 7.875 -18.373 1.00 64.81 96 VAL A C 1
ATOM 785 O O . VAL A 1 96 ? -7.810 7.314 -19.454 1.00 64.81 96 VAL A O 1
ATOM 788 N N . PRO A 1 97 ? -7.272 8.978 -18.041 1.00 68.81 97 PRO A N 1
ATOM 789 C CA . PRO A 1 97 ? -6.225 9.517 -18.902 1.00 68.81 97 PRO A CA 1
ATOM 790 C C . PRO A 1 97 ? -5.145 8.478 -19.212 1.00 68.81 97 PRO A C 1
ATOM 792 O O . PRO A 1 97 ? -4.863 7.592 -18.406 1.00 68.81 97 PRO A O 1
ATOM 795 N N . ASP A 1 98 ? -4.486 8.598 -20.361 1.00 71.81 98 ASP A N 1
ATOM 796 C CA . ASP A 1 98 ? -3.304 7.785 -20.634 1.00 71.81 98 ASP A CA 1
ATOM 797 C C . ASP A 1 98 ? -2.195 8.087 -19.627 1.00 71.81 98 ASP A C 1
ATOM 799 O O . ASP A 1 98 ? -1.859 9.247 -19.373 1.00 71.81 98 ASP A O 1
ATOM 803 N N . PHE A 1 99 ? -1.595 7.029 -19.077 1.00 71.19 99 PHE A N 1
ATOM 804 C CA . PHE A 1 99 ? -0.440 7.181 -18.205 1.00 71.19 99 PHE A CA 1
ATOM 805 C C . PHE A 1 99 ? 0.718 7.789 -19.003 1.00 71.19 99 PHE A C 1
ATOM 807 O O . PHE A 1 99 ? 1.108 7.270 -20.054 1.00 71.19 99 PHE A O 1
ATOM 814 N N . LYS A 1 100 ? 1.287 8.876 -18.478 1.00 72.75 100 LYS A N 1
ATOM 815 C CA . LYS A 1 100 ? 2.497 9.508 -19.006 1.00 72.75 100 LYS A CA 1
ATOM 816 C C . LYS A 1 100 ? 3.569 9.482 -17.924 1.00 72.75 100 LYS A C 1
ATOM 818 O O . LYS A 1 100 ? 3.317 9.881 -16.787 1.00 72.75 100 LYS A O 1
ATOM 823 N N . VAL A 1 101 ? 4.773 9.037 -18.266 1.00 71.06 101 VAL A N 1
ATOM 824 C CA . VAL A 1 101 ? 5.911 9.063 -17.333 1.00 71.06 101 VAL A CA 1
ATOM 825 C C . VAL A 1 101 ? 6.097 10.476 -16.760 1.00 71.06 101 VAL A C 1
ATOM 827 O O . VAL A 1 101 ? 6.040 11.458 -17.496 1.00 71.06 101 VAL A O 1
ATOM 830 N N . GLY A 1 102 ? 6.282 10.576 -15.441 1.00 74.19 102 GLY A N 1
ATOM 831 C CA . GLY A 1 102 ? 6.413 11.850 -14.720 1.00 74.19 102 GLY A CA 1
ATOM 832 C C . GLY A 1 102 ? 5.090 12.471 -14.247 1.00 74.19 102 GLY A C 1
ATOM 833 O O . GLY A 1 102 ? 5.113 13.393 -13.428 1.00 74.19 102 GLY A O 1
ATOM 834 N N . THR A 1 103 ? 3.940 11.949 -14.686 1.00 78.44 103 THR A N 1
ATOM 835 C CA . THR A 1 103 ? 2.624 12.352 -14.152 1.00 78.44 103 THR A CA 1
ATOM 836 C C . THR A 1 103 ? 2.340 11.727 -12.785 1.00 78.44 103 THR A C 1
ATOM 838 O O . THR A 1 103 ? 3.125 10.918 -12.290 1.00 78.44 103 THR A O 1
ATOM 841 N N . GLY A 1 104 ? 1.254 12.162 -12.144 1.00 84.81 104 GLY A N 1
ATOM 842 C CA . GLY A 1 104 ? 0.905 11.803 -10.771 1.00 84.81 104 GLY A CA 1
ATOM 843 C C . GLY A 1 104 ? 1.277 12.892 -9.768 1.00 84.81 104 GLY A C 1
ATOM 844 O O . GLY A 1 104 ? 1.786 13.954 -10.141 1.00 84.81 104 GLY A O 1
ATOM 845 N N . THR A 1 105 ? 1.040 12.626 -8.491 1.00 89.75 105 THR A N 1
ATOM 846 C CA . THR A 1 105 ? 1.121 13.636 -7.427 1.00 89.75 105 THR A CA 1
ATOM 847 C C . THR A 1 105 ? 2.480 13.586 -6.735 1.00 89.75 105 THR A C 1
ATOM 849 O O . THR A 1 105 ? 2.972 12.505 -6.417 1.00 89.75 105 THR A O 1
ATOM 852 N N . ASN A 1 106 ? 3.101 14.748 -6.519 1.00 92.19 106 ASN A N 1
ATOM 853 C CA . ASN A 1 106 ? 4.236 14.866 -5.601 1.00 92.19 106 ASN A CA 1
ATOM 854 C C . ASN A 1 106 ? 3.672 15.086 -4.199 1.00 92.19 106 ASN A C 1
ATOM 856 O O . ASN A 1 106 ? 2.835 15.973 -4.026 1.00 92.19 106 ASN A O 1
ATOM 860 N N . VAL A 1 107 ? 4.104 14.298 -3.222 1.00 91.75 107 VAL A N 1
ATOM 861 C CA . VAL A 1 107 ? 3.616 14.402 -1.844 1.00 91.75 107 VAL A CA 1
ATOM 862 C C . VAL A 1 107 ? 4.783 14.322 -0.873 1.00 91.75 107 VAL A C 1
ATOM 864 O O . VAL A 1 107 ? 5.766 13.629 -1.130 1.00 91.75 107 VAL A O 1
ATOM 867 N N . THR A 1 108 ? 4.664 15.014 0.253 1.00 94.88 108 THR A N 1
ATOM 868 C CA . THR A 1 108 ? 5.564 14.828 1.392 1.00 94.88 108 THR A CA 1
ATOM 869 C C . THR A 1 108 ? 4.957 13.775 2.306 1.00 94.88 108 THR A C 1
ATOM 871 O O . THR A 1 108 ? 3.808 13.913 2.727 1.00 94.88 108 THR A O 1
ATOM 874 N N . GLY A 1 109 ? 5.720 12.725 2.595 1.00 93.38 109 GLY A N 1
ATOM 875 C CA . GLY A 1 109 ? 5.287 11.579 3.381 1.00 93.38 109 GLY A CA 1
ATOM 876 C C . GLY A 1 109 ? 4.748 12.007 4.745 1.00 93.38 109 GLY A C 1
ATOM 877 O O . GLY A 1 109 ? 5.485 12.651 5.495 1.00 93.38 109 GLY A O 1
ATOM 878 N N . PRO A 1 110 ? 3.487 11.700 5.095 1.00 93.56 110 PRO A N 1
ATOM 879 C CA . PRO A 1 110 ? 2.909 12.132 6.365 1.00 93.56 110 PRO A CA 1
ATOM 880 C C . PRO A 1 110 ? 3.699 11.655 7.593 1.00 93.56 110 PRO A C 1
ATOM 882 O O . PRO A 1 110 ? 3.860 12.423 8.546 1.00 93.56 110 PRO A O 1
ATOM 885 N N . MET A 1 111 ? 4.227 10.432 7.538 1.00 92.75 111 MET A N 1
ATOM 886 C CA . MET A 1 111 ? 4.979 9.759 8.593 1.00 92.75 111 MET A CA 1
ATOM 887 C C . MET A 1 111 ? 6.489 9.978 8.445 1.00 92.75 111 MET A C 1
ATOM 889 O O . MET A 1 111 ? 7.121 10.442 9.389 1.00 92.75 111 MET A O 1
ATOM 893 N N . SER A 1 112 ? 7.075 9.700 7.273 1.00 91.94 112 SER A N 1
ATOM 894 C CA . SER A 1 112 ? 8.542 9.750 7.111 1.00 91.94 112 SER A CA 1
ATOM 895 C C . SER A 1 112 ? 9.101 11.114 6.694 1.00 91.94 112 SER A C 1
ATOM 897 O O . SER A 1 112 ? 10.315 11.312 6.723 1.00 91.94 112 SER A O 1
ATOM 899 N N . LYS A 1 113 ? 8.237 12.041 6.256 1.00 93.56 113 LYS A N 1
ATOM 900 C CA . LYS A 1 113 ? 8.594 13.328 5.625 1.00 93.56 113 LYS A CA 1
ATOM 901 C C . LYS A 1 113 ? 9.408 13.210 4.328 1.00 93.56 113 LYS A C 1
ATOM 903 O O . LYS A 1 113 ? 9.885 14.219 3.815 1.00 93.56 113 LYS A O 1
ATOM 908 N N . GLN A 1 114 ? 9.533 12.012 3.757 1.00 88.56 114 GLN A N 1
ATOM 909 C CA . GLN A 1 114 ? 10.208 11.801 2.476 1.00 88.56 114 GLN A CA 1
ATOM 910 C C . GLN A 1 114 ? 9.430 12.435 1.318 1.00 88.56 114 GLN A C 1
ATOM 912 O O . GLN A 1 114 ? 8.203 12.515 1.341 1.00 88.56 114 GLN A O 1
ATOM 917 N N . SER A 1 115 ? 10.143 12.858 0.275 1.00 91.12 115 SER A N 1
ATOM 918 C CA . SER A 1 115 ? 9.516 13.293 -0.975 1.00 91.12 115 SER A CA 1
ATOM 919 C C . SER A 1 115 ? 9.114 12.072 -1.800 1.00 91.12 115 SER A C 1
ATOM 921 O O . SER A 1 115 ? 9.960 11.257 -2.171 1.00 91.12 115 SER A O 1
ATOM 923 N N . LEU A 1 116 ? 7.821 11.943 -2.087 1.00 88.75 116 LEU A N 1
ATOM 924 C CA . LEU A 1 116 ? 7.242 10.836 -2.837 1.00 88.75 116 LEU A CA 1
ATOM 925 C C . LEU A 1 116 ? 6.660 11.320 -4.160 1.00 88.75 116 LEU A C 1
ATOM 927 O O . LEU A 1 116 ? 5.978 12.344 -4.231 1.00 88.75 116 LEU A O 1
ATOM 931 N N . LYS A 1 117 ? 6.840 10.506 -5.202 1.00 89.69 117 LYS A N 1
ATOM 932 C CA . LYS A 1 117 ? 6.062 10.594 -6.438 1.00 89.69 117 LYS A CA 1
ATOM 933 C C . LYS A 1 117 ? 5.046 9.459 -6.460 1.00 89.69 117 LYS A C 1
ATOM 935 O O . LYS A 1 117 ? 5.440 8.299 -6.512 1.00 89.69 117 LYS A O 1
ATOM 940 N N . LEU A 1 118 ? 3.757 9.789 -6.480 1.00 89.12 118 LEU A N 1
ATOM 941 C CA . LEU A 1 118 ? 2.656 8.835 -6.630 1.00 89.12 118 LEU A CA 1
ATOM 942 C C . LEU A 1 118 ? 2.203 8.809 -8.100 1.00 89.12 118 LEU A C 1
ATOM 944 O O . LEU A 1 118 ? 1.347 9.605 -8.487 1.00 89.12 118 LEU A O 1
ATOM 948 N N . PRO A 1 119 ? 2.766 7.934 -8.958 1.00 82.50 119 PRO A N 1
ATOM 949 C CA . PRO A 1 119 ? 2.556 7.989 -10.408 1.00 82.50 119 PRO A CA 1
ATOM 950 C C . PRO A 1 119 ? 1.126 7.650 -10.848 1.00 82.50 119 PRO A C 1
ATOM 952 O O . PRO A 1 119 ? 0.713 8.036 -11.940 1.00 82.50 119 PRO A O 1
ATOM 955 N N . PHE A 1 120 ? 0.372 6.933 -10.012 1.00 82.38 120 PHE A N 1
ATOM 956 C CA . PHE A 1 120 ? -0.970 6.438 -10.328 1.00 82.38 120 PHE A CA 1
ATOM 957 C C . PHE A 1 120 ? -2.076 7.091 -9.494 1.00 82.38 120 PHE A C 1
ATOM 959 O O . PHE A 1 120 ? -3.214 6.644 -9.558 1.00 82.38 120 PHE A O 1
ATOM 966 N N . SER A 1 121 ? -1.781 8.172 -8.763 1.00 84.88 121 SER A N 1
ATOM 967 C CA . SER A 1 121 ? -2.774 8.881 -7.936 1.00 84.88 121 SER A CA 1
ATOM 968 C C . SER A 1 121 ? -3.984 9.391 -8.726 1.00 84.88 121 SER A C 1
ATOM 970 O O . SER A 1 121 ? -5.060 9.553 -8.167 1.00 84.88 121 SER A O 1
ATOM 972 N N . ASN A 1 122 ? -3.822 9.600 -10.036 1.00 81.62 122 ASN A N 1
ATOM 973 C CA . ASN A 1 122 ? -4.876 10.064 -10.940 1.00 81.62 122 ASN A CA 1
ATOM 974 C C . ASN A 1 122 ? -5.456 8.930 -11.811 1.00 81.62 122 ASN A C 1
ATOM 976 O O . ASN A 1 122 ? -6.190 9.192 -12.765 1.00 81.62 122 ASN A O 1
ATOM 980 N N . TYR A 1 123 ? -5.105 7.673 -11.523 1.00 77.06 123 TYR A N 1
ATOM 981 C CA . TYR A 1 123 ? -5.525 6.493 -12.275 1.00 77.06 123 TYR A CA 1
ATOM 982 C C . TYR A 1 123 ? -6.612 5.751 -11.495 1.00 77.06 123 TYR A C 1
ATOM 984 O O . TYR A 1 123 ? -6.306 4.991 -10.586 1.00 77.06 123 TYR A O 1
ATOM 992 N N . TYR A 1 124 ? -7.880 5.988 -11.843 1.00 79.19 124 TYR A N 1
ATOM 993 C CA . TYR A 1 124 ? -9.042 5.587 -11.030 1.00 79.19 124 TYR A CA 1
ATOM 994 C C . TYR A 1 124 ? -9.015 6.150 -9.594 1.00 79.19 124 TYR A C 1
ATOM 996 O O . TYR A 1 124 ? -9.103 5.380 -8.636 1.00 79.19 124 TYR A O 1
ATOM 1004 N N . PRO A 1 125 ? -8.902 7.482 -9.421 1.00 86.19 125 PRO A N 1
ATOM 1005 C CA . PRO A 1 125 ? -8.913 8.072 -8.091 1.00 86.19 125 PRO A CA 1
ATOM 1006 C C . PRO A 1 125 ? -10.279 7.882 -7.428 1.00 86.19 125 PRO A C 1
ATOM 1008 O O . PRO A 1 125 ? -11.322 8.031 -8.075 1.00 86.19 125 PRO A O 1
ATOM 1011 N N . LEU A 1 126 ? -10.275 7.632 -6.120 1.00 89.38 126 LEU A N 1
ATOM 1012 C CA . LEU A 1 126 ? -11.458 7.885 -5.309 1.00 89.38 126 LEU A CA 1
ATOM 1013 C C . LEU A 1 126 ? -11.632 9.398 -5.156 1.00 89.38 126 LEU A C 1
ATOM 1015 O O . LEU A 1 126 ? -10.658 10.145 -5.014 1.00 89.38 126 LEU A O 1
ATOM 1019 N N . LYS A 1 127 ? -12.887 9.853 -5.216 1.00 91.75 127 LYS A N 1
ATOM 1020 C CA . LYS A 1 127 ? -13.216 11.242 -4.886 1.00 91.75 127 LYS A CA 1
ATOM 1021 C C . LYS A 1 127 ? -12.876 11.482 -3.418 1.00 91.75 127 LYS A C 1
ATOM 1023 O O . LYS A 1 127 ? -13.173 10.635 -2.581 1.00 91.75 127 LYS A O 1
ATOM 1028 N N . GLU A 1 128 ? -12.273 12.628 -3.135 1.00 95.12 128 GLU A N 1
ATOM 1029 C CA . GLU A 1 128 ? -12.058 13.089 -1.765 1.00 95.12 128 GLU A CA 1
ATOM 1030 C C . GLU A 1 128 ? -13.397 13.218 -1.022 1.00 95.12 128 GLU A C 1
ATOM 1032 O O . GLU A 1 128 ? -14.430 13.512 -1.634 1.00 95.12 128 GLU A O 1
ATOM 1037 N N . GLY A 1 129 ? -13.378 12.971 0.287 1.00 95.88 129 GLY A N 1
ATOM 1038 C CA . GLY A 1 129 ? -14.571 12.894 1.126 1.00 95.88 129 GLY A CA 1
ATOM 1039 C C . GLY A 1 129 ? -14.894 11.465 1.577 1.00 95.88 129 GLY A C 1
ATOM 1040 O O . GLY A 1 129 ? -14.068 10.561 1.428 1.00 95.88 129 GLY A O 1
ATOM 1041 N N . PRO A 1 130 ? -16.069 11.241 2.185 1.00 96.88 130 PRO A N 1
ATOM 1042 C CA . PRO A 1 130 ? -16.412 9.944 2.751 1.00 96.88 130 PRO A CA 1
ATOM 1043 C C . PRO A 1 130 ? -16.529 8.850 1.681 1.00 96.88 130 PRO A C 1
ATOM 1045 O O . PRO A 1 130 ? -17.049 9.071 0.587 1.00 96.88 130 PRO A O 1
ATOM 1048 N N . VAL A 1 131 ? -16.080 7.643 2.023 1.00 94.94 131 VAL A N 1
ATOM 1049 C CA . VAL A 1 131 ? -16.158 6.451 1.169 1.00 94.94 131 VAL A CA 1
ATOM 1050 C C . VAL A 1 131 ? -17.282 5.541 1.650 1.00 94.94 131 VAL A C 1
ATOM 1052 O O . VAL A 1 131 ? -17.370 5.242 2.838 1.00 94.94 131 VAL A O 1
ATOM 1055 N N . GLY A 1 132 ? -18.112 5.046 0.730 1.00 94.12 132 GLY A N 1
ATOM 1056 C CA . GLY A 1 132 ? -19.220 4.155 1.076 1.00 94.12 132 GLY A CA 1
ATOM 1057 C C . GLY A 1 132 ? -20.319 4.892 1.840 1.00 94.12 132 GLY A C 1
ATOM 1058 O O . GLY A 1 132 ? -20.859 5.866 1.327 1.00 94.12 132 GLY A O 1
ATOM 1059 N N . ASP A 1 133 ? -20.656 4.411 3.037 1.00 95.12 133 ASP A N 1
ATOM 1060 C CA . ASP A 1 133 ? -21.635 5.051 3.923 1.00 95.12 133 ASP A CA 1
ATOM 1061 C C . ASP A 1 133 ? -21.006 6.268 4.639 1.00 95.12 133 ASP A C 1
ATOM 1063 O O . ASP A 1 133 ? -20.088 6.082 5.449 1.00 95.12 133 ASP A O 1
ATOM 1067 N N . PRO A 1 134 ? -21.486 7.506 4.390 1.00 95.06 134 PRO A N 1
ATOM 1068 C CA . PRO A 1 134 ? -20.934 8.716 5.001 1.00 95.06 134 PRO A CA 1
ATOM 1069 C C . PRO A 1 134 ? -21.036 8.773 6.526 1.00 95.06 134 PRO A C 1
ATOM 1071 O O . PRO A 1 134 ? -20.234 9.458 7.157 1.00 95.06 134 PRO A O 1
ATOM 1074 N N . ASN A 1 135 ? -21.985 8.047 7.124 1.00 95.88 135 ASN A N 1
ATOM 1075 C CA . ASN A 1 135 ? -22.215 8.053 8.570 1.00 95.88 135 ASN A CA 1
ATOM 1076 C C . ASN A 1 135 ? -21.384 6.994 9.308 1.00 95.88 135 ASN A C 1
ATOM 1078 O O . ASN A 1 135 ? -21.397 6.929 10.539 1.00 95.88 135 ASN A O 1
ATOM 1082 N N . ARG A 1 136 ? -20.654 6.149 8.573 1.00 97.38 136 ARG A N 1
ATOM 1083 C CA . ARG A 1 136 ? -19.863 5.059 9.136 1.00 97.38 136 ARG A CA 1
ATOM 1084 C C . ARG A 1 136 ? -18.380 5.379 9.103 1.00 97.38 136 ARG A C 1
ATOM 1086 O O . ARG A 1 136 ? -17.829 5.664 8.048 1.00 97.38 136 ARG A O 1
ATOM 1093 N N . VAL A 1 137 ? -17.713 5.206 10.242 1.00 97.94 137 VAL A N 1
ATOM 1094 C CA . VAL A 1 137 ? -16.248 5.236 10.324 1.00 97.94 137 VAL A CA 1
ATOM 1095 C C . VAL A 1 137 ? -15.681 3.839 10.073 1.00 97.94 137 VAL A C 1
ATOM 1097 O O . VAL A 1 137 ? -16.026 2.885 10.773 1.00 97.94 137 VAL A O 1
ATOM 1100 N N . TYR A 1 138 ? -14.780 3.725 9.102 1.00 98.38 138 TYR A N 1
ATOM 1101 C CA . TYR A 1 138 ? -14.077 2.497 8.753 1.00 98.38 138 TYR A CA 1
ATOM 1102 C C . TYR A 1 138 ? -12.690 2.468 9.403 1.00 98.38 138 TYR A C 1
ATOM 1104 O O . TYR A 1 138 ? -11.805 3.238 9.032 1.00 98.38 138 TYR A O 1
ATOM 1112 N N . LYS A 1 139 ? -12.488 1.561 10.363 1.00 98.62 139 LYS A N 1
ATOM 1113 C CA . LYS A 1 139 ? -11.178 1.276 10.970 1.00 98.62 139 LYS A CA 1
ATOM 1114 C C . LYS A 1 139 ? -10.417 0.277 10.102 1.00 98.62 139 LYS A C 1
ATOM 1116 O O . LYS A 1 139 ? -10.889 -0.846 9.918 1.00 98.62 139 LYS A O 1
ATOM 1121 N N . ILE A 1 140 ? -9.266 0.669 9.568 1.00 98.69 140 ILE A N 1
ATOM 1122 C CA . ILE A 1 140 ? -8.427 -0.170 8.706 1.00 98.69 140 ILE A CA 1
ATOM 1123 C C . ILE A 1 140 ? -7.047 -0.299 9.346 1.00 98.69 140 ILE A C 1
ATOM 1125 O O . ILE A 1 140 ? -6.427 0.700 9.698 1.00 98.69 140 ILE A O 1
ATOM 1129 N N . GLY A 1 141 ? -6.566 -1.529 9.494 1.00 98.69 141 GLY A N 1
ATOM 1130 C CA . GLY A 1 141 ? -5.223 -1.810 9.997 1.00 98.69 141 GLY A CA 1
ATOM 1131 C C . GLY A 1 141 ? -4.269 -2.039 8.835 1.00 98.69 141 GLY A C 1
ATOM 1132 O O . GLY A 1 141 ? -4.659 -2.662 7.850 1.00 98.69 141 GLY A O 1
ATOM 1133 N N . TYR A 1 142 ? -3.032 -1.563 8.930 1.00 98.50 142 TYR A N 1
ATOM 1134 C CA . TYR A 1 142 ? -1.974 -1.888 7.981 1.00 98.50 142 TYR A CA 1
ATOM 1135 C C . TYR A 1 142 ? -0.702 -2.312 8.710 1.00 98.50 142 TYR A C 1
ATOM 1137 O O . TYR A 1 142 ? -0.082 -1.520 9.412 1.00 98.50 142 TYR A O 1
ATOM 1145 N N . THR A 1 143 ? -0.315 -3.575 8.545 1.00 97.81 143 THR A N 1
ATOM 1146 C CA . THR A 1 143 ? 0.956 -4.105 9.050 1.00 97.81 143 THR A CA 1
ATOM 1147 C C . THR A 1 143 ? 1.931 -4.336 7.895 1.00 97.81 143 THR A C 1
ATOM 1149 O O . THR A 1 143 ? 1.570 -4.905 6.858 1.00 97.81 143 THR A O 1
ATOM 1152 N N . ILE A 1 144 ? 3.168 -3.873 8.068 1.00 94.81 144 ILE A N 1
ATOM 1153 C CA . ILE A 1 144 ? 4.234 -3.861 7.055 1.00 94.81 144 ILE A CA 1
ATOM 1154 C C . ILE A 1 144 ? 5.499 -4.385 7.717 1.00 94.81 144 ILE A C 1
ATOM 1156 O O . ILE A 1 144 ? 5.802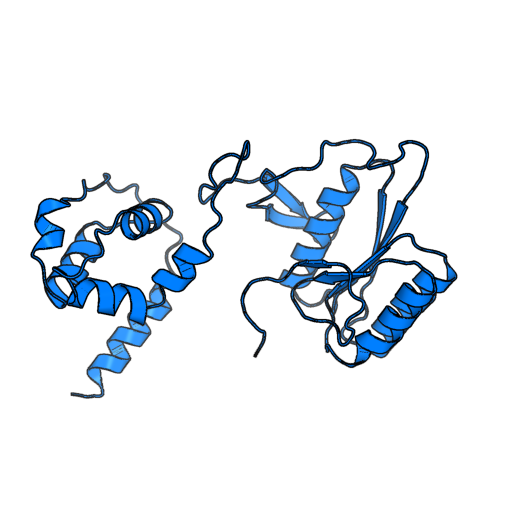 -3.866 8.772 1.00 94.81 144 ILE A O 1
ATOM 1160 N N . HIS A 1 145 ? 6.247 -5.321 7.113 1.00 91.62 145 HIS A N 1
ATOM 1161 C CA . HIS A 1 145 ? 7.522 -5.910 7.608 1.00 91.62 145 HIS A CA 1
ATOM 1162 C C . HIS A 1 145 ? 8.222 -5.122 8.709 1.00 91.62 145 HIS A C 1
ATOM 1164 O O . HIS A 1 145 ? 8.427 -5.653 9.787 1.00 91.62 145 HIS A O 1
ATOM 1170 N N . GLY A 1 146 ? 8.576 -3.872 8.430 1.00 92.94 146 GLY A N 1
ATOM 1171 C CA . GLY A 1 146 ? 8.901 -2.889 9.439 1.00 92.94 146 GLY A CA 1
ATOM 1172 C C . GLY A 1 146 ? 9.269 -1.544 8.835 1.00 92.94 146 GLY A C 1
ATOM 1173 O O . GLY A 1 146 ? 9.234 -1.373 7.615 1.00 92.94 146 GLY A O 1
ATOM 1174 N N . PHE A 1 147 ? 9.634 -0.570 9.663 1.00 93.38 147 PHE A N 1
ATOM 1175 C CA . PHE A 1 147 ? 9.951 0.783 9.187 1.00 93.38 147 PHE A CA 1
ATOM 1176 C C . PHE A 1 147 ? 11.439 1.017 8.892 1.00 93.38 147 PHE A C 1
ATOM 1178 O O . PHE A 1 147 ? 11.827 2.107 8.480 1.00 93.38 147 PHE A O 1
ATOM 1185 N N . GLY A 1 148 ? 12.275 -0.018 9.010 1.00 88.56 148 GLY A N 1
ATOM 1186 C CA . GLY A 1 148 ? 13.723 0.080 8.790 1.00 88.56 148 GLY A CA 1
ATOM 1187 C C . GLY A 1 148 ? 14.173 0.262 7.333 1.00 88.56 148 GLY A C 1
ATOM 1188 O O . GLY A 1 148 ? 15.365 0.429 7.096 1.00 88.56 148 GLY A O 1
ATOM 1189 N N . HIS A 1 149 ? 13.269 0.224 6.346 1.00 88.38 149 HIS A N 1
ATOM 1190 C CA . HIS A 1 149 ? 13.621 0.362 4.928 1.00 88.38 149 HIS A CA 1
ATOM 1191 C C . HIS A 1 149 ? 12.812 1.487 4.249 1.00 88.38 149 HIS A C 1
ATOM 1193 O O . HIS A 1 149 ? 11.581 1.473 4.337 1.00 88.38 149 HIS A O 1
ATOM 1199 N N . PRO A 1 150 ? 13.443 2.415 3.492 1.00 87.06 150 PRO A N 1
ATOM 1200 C CA . PRO A 1 150 ? 12.756 3.562 2.882 1.00 87.06 150 PRO A CA 1
ATOM 1201 C C . PRO A 1 150 ? 11.563 3.191 1.995 1.00 87.06 150 PRO A C 1
ATOM 1203 O O . PRO A 1 150 ? 10.544 3.867 2.018 1.00 87.06 150 PRO A O 1
ATOM 1206 N N . TRP A 1 151 ? 11.653 2.080 1.259 1.00 87.19 151 TRP A N 1
ATOM 1207 C CA . TRP A 1 151 ? 10.540 1.545 0.458 1.00 87.19 151 TRP A CA 1
ATOM 1208 C C . TRP A 1 151 ? 9.286 1.228 1.290 1.00 87.19 151 TRP A C 1
ATOM 1210 O O . TRP A 1 151 ? 8.171 1.517 0.861 1.00 87.19 151 TRP A O 1
ATOM 1220 N N . LEU A 1 152 ? 9.464 0.670 2.492 1.00 91.25 152 LEU A N 1
ATOM 1221 C CA . LEU A 1 152 ? 8.366 0.301 3.389 1.00 91.25 152 LEU A CA 1
ATOM 1222 C C . LEU A 1 152 ? 7.718 1.555 3.986 1.00 91.25 152 LEU A C 1
ATOM 1224 O O . LEU A 1 152 ? 6.495 1.681 3.979 1.00 91.25 152 LEU A O 1
ATOM 1228 N N . LEU A 1 153 ? 8.547 2.520 4.398 1.00 92.12 153 LEU A N 1
ATOM 1229 C CA . LEU A 1 153 ? 8.105 3.845 4.844 1.00 92.12 153 LEU A CA 1
ATOM 1230 C C . LEU A 1 153 ? 7.341 4.592 3.749 1.00 92.12 153 LEU A C 1
ATOM 1232 O O . LEU A 1 153 ? 6.245 5.087 3.990 1.00 92.12 153 LEU A O 1
ATOM 1236 N N . SER A 1 154 ? 7.883 4.617 2.532 1.00 91.75 154 SER A N 1
ATOM 1237 C CA . SER A 1 154 ? 7.254 5.278 1.392 1.00 91.75 154 SER A CA 1
ATOM 1238 C C . SER A 1 154 ? 5.886 4.677 1.059 1.00 91.75 154 SER A C 1
ATOM 1240 O O . SER A 1 154 ? 4.947 5.385 0.690 1.00 91.75 154 SER A O 1
ATOM 1242 N N . ASN A 1 155 ? 5.746 3.362 1.212 1.00 93.62 155 ASN A N 1
ATOM 1243 C CA . ASN A 1 155 ? 4.472 2.693 1.015 1.00 93.62 155 ASN A CA 1
ATOM 1244 C C . ASN A 1 155 ? 3.464 3.032 2.127 1.00 93.62 155 ASN A C 1
ATOM 1246 O O . ASN A 1 155 ? 2.328 3.391 1.808 1.00 93.62 155 ASN A O 1
ATOM 1250 N N . ALA A 1 156 ? 3.882 2.995 3.398 1.00 95.06 156 ALA A N 1
ATOM 1251 C CA . ALA A 1 156 ? 3.061 3.454 4.517 1.00 95.06 156 ALA A CA 1
ATOM 1252 C C . ALA A 1 156 ? 2.576 4.894 4.299 1.00 95.06 156 ALA A C 1
ATOM 1254 O O . ALA A 1 156 ? 1.382 5.164 4.398 1.00 95.06 156 ALA A O 1
ATOM 1255 N N . ASP A 1 157 ? 3.482 5.794 3.913 1.00 95.88 157 ASP A N 1
ATOM 1256 C CA . ASP A 1 157 ? 3.159 7.185 3.604 1.00 95.88 157 ASP A CA 1
ATOM 1257 C C . ASP A 1 157 ? 2.136 7.315 2.482 1.00 95.88 157 ASP A C 1
ATOM 1259 O O . ASP A 1 157 ? 1.219 8.125 2.591 1.00 95.88 157 ASP A O 1
ATOM 1263 N N . SER A 1 158 ? 2.256 6.513 1.421 1.00 94.56 158 SER A N 1
ATOM 1264 C CA . SER A 1 158 ? 1.283 6.528 0.325 1.00 94.56 158 SER A CA 1
ATOM 1265 C C . SER A 1 158 ? -0.114 6.081 0.774 1.00 94.56 158 SER A C 1
ATOM 1267 O O . SER A 1 158 ? -1.109 6.672 0.355 1.00 94.56 158 SER A O 1
ATOM 1269 N N . ALA A 1 159 ? -0.193 5.090 1.670 1.00 95.62 159 ALA A N 1
ATOM 1270 C CA . ALA A 1 159 ? -1.455 4.611 2.225 1.00 95.62 159 ALA A CA 1
ATOM 1271 C C . ALA A 1 159 ? -2.082 5.643 3.176 1.00 95.62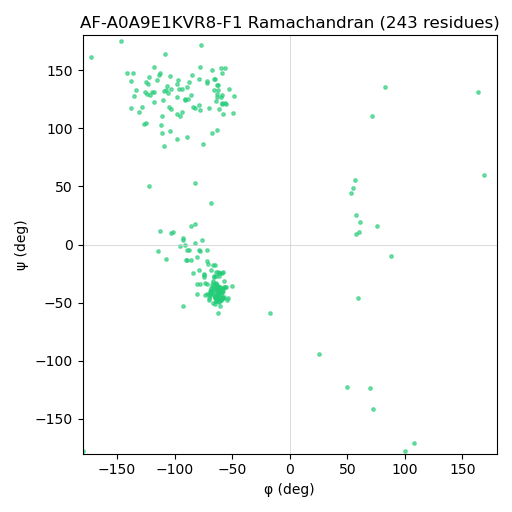 159 ALA A C 1
ATOM 1273 O O . ALA A 1 159 ? -3.283 5.896 3.099 1.00 95.62 159 ALA A O 1
ATOM 1274 N N . ILE A 1 160 ? -1.270 6.277 4.031 1.00 97.25 160 ILE A N 1
ATOM 1275 C CA . ILE A 1 160 ? -1.714 7.345 4.939 1.00 97.25 160 ILE A CA 1
ATOM 1276 C C . ILE A 1 160 ? -2.170 8.568 4.142 1.00 97.25 160 ILE A C 1
ATOM 1278 O O . ILE A 1 160 ? -3.212 9.141 4.447 1.00 97.25 160 ILE A O 1
ATOM 1282 N N . TRP A 1 161 ? -1.425 8.951 3.103 1.00 96.50 161 TRP A N 1
ATOM 1283 C CA . TRP A 1 161 ? -1.793 10.062 2.231 1.00 96.50 161 TRP A CA 1
ATOM 1284 C C . TRP A 1 161 ? -3.173 9.854 1.598 1.00 96.50 161 TRP A C 1
ATOM 1286 O O . TRP A 1 161 ? -3.987 10.773 1.628 1.00 96.50 161 TRP A O 1
ATOM 1296 N N . GLU A 1 162 ? -3.465 8.654 1.083 1.00 95.56 162 GLU A N 1
ATOM 1297 C CA . GLU A 1 162 ? -4.789 8.371 0.518 1.00 95.56 162 GLU A CA 1
ATOM 1298 C C . GLU A 1 162 ? -5.868 8.324 1.606 1.00 95.56 162 GLU A C 1
ATOM 1300 O O . GLU A 1 162 ? -6.921 8.932 1.443 1.00 95.56 162 GLU A O 1
ATOM 1305 N N . ALA A 1 163 ? -5.608 7.672 2.744 1.00 97.12 163 ALA A N 1
ATOM 1306 C CA . ALA A 1 163 ? -6.569 7.602 3.847 1.00 97.12 163 ALA A CA 1
ATOM 1307 C C . ALA A 1 163 ? -6.968 8.993 4.372 1.00 97.12 163 ALA A C 1
ATOM 1309 O O . ALA A 1 163 ? -8.142 9.225 4.650 1.00 97.12 163 ALA A O 1
ATOM 1310 N N . ASN A 1 164 ? -6.026 9.939 4.435 1.00 96.69 164 ASN A N 1
ATOM 1311 C CA . ASN A 1 164 ? -6.274 11.306 4.904 1.00 96.69 164 ASN A CA 1
ATOM 1312 C C . ASN A 1 164 ? -7.228 12.110 4.007 1.00 96.69 164 ASN A C 1
ATOM 1314 O O . ASN A 1 164 ? -7.783 13.108 4.460 1.00 96.69 164 ASN A O 1
ATOM 1318 N N . LYS A 1 165 ? -7.455 11.681 2.761 1.00 96.31 165 LYS A N 1
ATOM 1319 C CA . LYS A 1 165 ? -8.453 12.287 1.865 1.00 96.31 165 LYS A CA 1
ATOM 1320 C C . LYS A 1 165 ? -9.886 11.855 2.194 1.00 96.31 165 LYS A C 1
ATOM 1322 O O . LYS A 1 165 ? -10.839 12.338 1.583 1.00 96.31 165 LYS A O 1
ATOM 1327 N N . HIS A 1 166 ? -10.064 10.930 3.134 1.00 98.00 166 HIS A N 1
ATOM 1328 C CA . HIS A 1 166 ? -11.355 10.332 3.437 1.00 98.00 166 HIS A CA 1
ATOM 1329 C C . HIS A 1 166 ? -11.686 10.488 4.919 1.00 98.00 166 HIS A C 1
ATOM 1331 O O . HIS A 1 166 ? -11.181 9.764 5.773 1.00 98.00 166 HIS A O 1
ATOM 1337 N N . SER A 1 167 ? -12.592 11.419 5.225 1.00 97.00 167 SER A N 1
ATOM 1338 C CA . SER A 1 167 ? -12.962 11.789 6.600 1.00 97.00 167 SER A CA 1
ATOM 1339 C C . SER A 1 167 ? -13.504 10.629 7.441 1.00 97.00 167 SER A C 1
ATOM 1341 O O . SER A 1 167 ? -13.418 10.657 8.668 1.00 97.00 167 SER A O 1
ATOM 1343 N N . ASN A 1 168 ? -14.055 9.603 6.791 1.00 98.00 168 ASN A N 1
ATOM 1344 C CA . ASN A 1 168 ? -14.633 8.437 7.443 1.00 98.00 168 ASN A CA 1
ATOM 1345 C C . ASN A 1 168 ? -13.717 7.197 7.422 1.00 98.00 168 ASN A C 1
ATOM 1347 O O . ASN A 1 168 ? -14.157 6.111 7.797 1.00 98.00 168 ASN A O 1
ATOM 1351 N N . VAL A 1 169 ? -12.446 7.337 7.033 1.00 98.44 169 VAL A N 1
ATOM 1352 C CA . VAL A 1 169 ? -11.447 6.261 7.070 1.00 98.44 169 VAL A CA 1
ATOM 1353 C C . VAL A 1 169 ? -10.417 6.552 8.159 1.00 98.44 169 VAL A C 1
ATOM 1355 O O . VAL A 1 169 ? -9.759 7.586 8.160 1.00 98.44 169 VAL A O 1
ATOM 1358 N N . LYS A 1 170 ? -10.244 5.609 9.088 1.00 98.19 170 LYS A N 1
ATOM 1359 C CA . LYS A 1 170 ? -9.190 5.643 10.108 1.00 98.19 170 LYS A CA 1
ATOM 1360 C C . LYS A 1 170 ? -8.190 4.532 9.826 1.00 98.19 170 LYS A C 1
ATOM 1362 O O . LYS A 1 170 ? -8.472 3.367 10.106 1.00 98.19 170 LYS A O 1
ATOM 1367 N N . LEU A 1 171 ? -7.043 4.900 9.260 1.00 98.62 171 LEU A N 1
ATOM 1368 C CA . LEU A 1 171 ? -5.945 3.977 8.988 1.00 98.62 171 LEU A CA 1
ATOM 1369 C C . LEU A 1 171 ? -4.972 3.936 10.173 1.00 98.62 171 LEU A C 1
ATOM 1371 O O . LEU A 1 171 ? -4.431 4.964 10.573 1.00 98.62 171 LEU A O 1
ATOM 1375 N N . THR A 1 172 ? -4.709 2.741 10.692 1.00 98.44 172 THR A N 1
ATOM 1376 C CA . THR A 1 172 ? -3.682 2.489 11.707 1.00 98.44 172 THR A CA 1
ATOM 1377 C C . THR A 1 172 ? -2.557 1.681 11.078 1.00 98.44 172 THR A C 1
ATOM 1379 O O . THR A 1 172 ? -2.747 0.509 10.764 1.00 98.44 172 THR A O 1
ATOM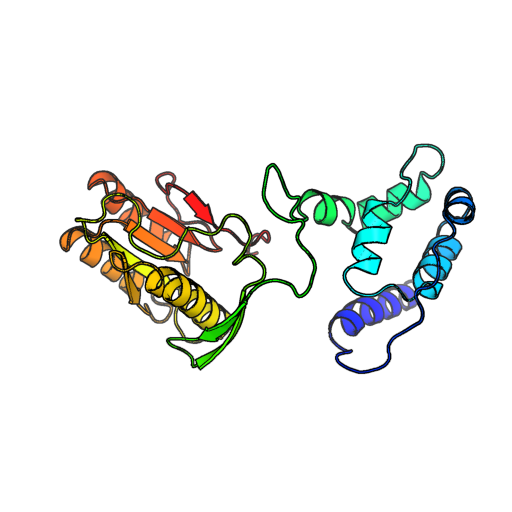 1382 N N . VAL A 1 173 ? -1.389 2.297 10.896 1.00 98.25 173 VAL A N 1
ATOM 1383 C CA . VAL A 1 173 ? -0.194 1.616 10.378 1.00 98.25 173 VAL A CA 1
ATOM 1384 C C . VAL A 1 173 ? 0.697 1.209 11.548 1.00 98.25 173 VAL A C 1
ATOM 1386 O O . VAL A 1 173 ? 1.021 2.056 12.377 1.00 98.25 173 VAL A O 1
ATOM 1389 N N . LEU A 1 174 ? 1.086 -0.064 11.627 1.00 97.81 174 LEU A N 1
ATOM 1390 C CA . LEU A 1 174 ? 1.942 -0.584 12.696 1.00 97.81 174 LEU A CA 1
ATOM 1391 C C . LEU A 1 174 ? 3.221 -1.219 12.152 1.00 97.81 174 LEU A C 1
ATOM 1393 O O . LEU A 1 174 ? 3.213 -1.880 11.112 1.00 97.81 174 LEU A O 1
ATOM 1397 N N . ASP A 1 175 ? 4.296 -1.038 12.919 1.00 97.06 175 ASP A N 1
ATOM 1398 C CA .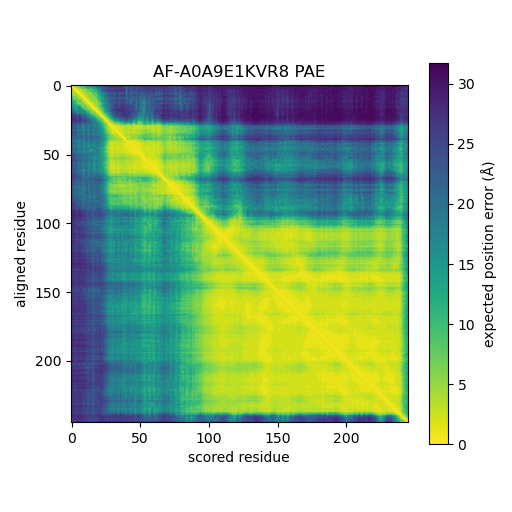 ASP A 1 175 ? 5.616 -1.620 12.696 1.00 97.06 175 ASP A CA 1
ATOM 1399 C C . ASP A 1 175 ? 5.764 -2.909 13.526 1.00 97.06 175 ASP A C 1
ATOM 1401 O O . ASP A 1 175 ? 5.795 -2.850 14.757 1.00 97.06 175 ASP A O 1
ATOM 1405 N N . PRO A 1 176 ? 5.818 -4.098 12.908 1.00 96.38 176 PRO A N 1
ATOM 1406 C CA . PRO A 1 176 ? 6.155 -5.339 13.579 1.00 96.38 176 PRO A CA 1
ATOM 1407 C C . PRO A 1 176 ? 7.672 -5.538 13.724 1.00 96.38 176 PRO A C 1
ATOM 1409 O O . PRO A 1 176 ? 8.082 -6.547 14.276 1.00 96.38 176 PRO A O 1
ATOM 1412 N N . ALA A 1 177 ? 8.518 -4.607 13.276 1.00 95.88 177 ALA A N 1
ATOM 1413 C CA . ALA A 1 177 ? 9.974 -4.632 13.422 1.00 95.88 177 ALA A CA 1
ATOM 1414 C C . ALA A 1 177 ? 10.615 -5.934 12.910 1.00 95.88 177 ALA A C 1
ATOM 1416 O O . ALA A 1 177 ? 11.482 -6.518 13.557 1.00 95.88 177 ALA A O 1
ATOM 1417 N N . PHE A 1 178 ? 10.159 -6.386 11.742 1.00 94.25 178 PHE A N 1
ATOM 1418 C CA . PHE A 1 178 ? 10.565 -7.618 11.063 1.00 94.25 178 PHE A CA 1
ATOM 1419 C C . PHE A 1 178 ? 10.279 -8.907 11.852 1.00 94.25 178 PHE A C 1
ATOM 1421 O O . PHE A 1 178 ? 10.825 -9.964 11.540 1.00 94.25 178 PHE A O 1
ATOM 1428 N N . ASP A 1 179 ? 9.378 -8.837 12.834 1.00 96.44 179 ASP A N 1
ATOM 1429 C CA . ASP A 1 179 ? 8.963 -9.952 13.679 1.00 96.44 179 ASP A CA 1
ATOM 1430 C C . ASP A 1 179 ? 7.583 -10.479 13.251 1.00 96.44 179 ASP A C 1
ATOM 1432 O O . ASP A 1 179 ? 6.554 -9.799 13.345 1.00 96.44 179 ASP A O 1
ATOM 1436 N N . ASN A 1 180 ? 7.551 -11.734 12.796 1.00 95.38 180 ASN A N 1
ATOM 1437 C CA . ASN A 1 180 ? 6.315 -12.383 12.360 1.00 95.38 180 ASN A CA 1
ATOM 1438 C C . ASN A 1 180 ? 5.296 -12.544 13.503 1.00 95.38 180 ASN A C 1
ATOM 1440 O O . ASN A 1 180 ? 4.099 -12.427 13.255 1.00 95.38 180 ASN A O 1
ATOM 1444 N N . GLN A 1 181 ? 5.736 -12.796 14.739 1.00 97.19 181 GLN A N 1
ATOM 1445 C CA . GLN A 1 181 ? 4.836 -12.947 15.887 1.00 97.19 181 GLN A CA 1
ATOM 1446 C C . GLN A 1 181 ? 4.185 -11.616 16.251 1.00 97.19 181 GLN A C 1
ATOM 1448 O O . GLN A 1 181 ? 2.977 -11.571 16.488 1.00 97.19 181 GLN A O 1
ATOM 1453 N N . LYS A 1 182 ? 4.939 -10.510 16.196 1.00 98.19 182 LYS A N 1
ATOM 1454 C CA . LYS A 1 182 ? 4.355 -9.169 16.355 1.00 98.19 182 LYS A CA 1
ATOM 1455 C C . LYS A 1 182 ? 3.339 -8.870 15.259 1.00 98.19 182 LYS A C 1
ATOM 1457 O O . LYS A 1 182 ? 2.258 -8.374 15.563 1.00 98.19 182 LYS A O 1
ATOM 1462 N N . GLN A 1 183 ? 3.645 -9.207 14.007 1.00 97.56 183 GLN A N 1
ATOM 1463 C CA . GLN A 1 183 ? 2.711 -9.020 12.895 1.00 97.56 183 GLN A CA 1
ATOM 1464 C C . GLN A 1 183 ? 1.422 -9.844 13.075 1.00 97.56 183 GLN A C 1
ATOM 1466 O O . GLN A 1 183 ? 0.329 -9.330 12.840 1.00 97.56 183 GLN A O 1
ATOM 1471 N N . ILE A 1 184 ? 1.530 -11.092 13.540 1.00 97.75 184 ILE A N 1
ATOM 1472 C CA . ILE A 1 184 ? 0.374 -11.939 13.871 1.00 97.75 184 ILE A CA 1
ATOM 1473 C C . ILE A 1 184 ? -0.458 -11.296 14.991 1.00 97.75 184 ILE A C 1
ATOM 1475 O O . ILE A 1 184 ? -1.667 -11.130 14.828 1.00 97.75 184 ILE A O 1
ATOM 1479 N N . ALA A 1 185 ? 0.184 -10.872 16.084 1.00 98.44 185 ALA A N 1
ATOM 1480 C CA . ALA A 1 185 ? -0.490 -10.252 17.223 1.00 98.44 185 ALA A CA 1
ATOM 1481 C C . ALA A 1 185 ? -1.211 -8.947 16.843 1.00 98.44 185 ALA A C 1
ATOM 1483 O O . ALA A 1 185 ? -2.333 -8.713 17.283 1.00 98.44 185 ALA A O 1
ATOM 1484 N N . GLN A 1 186 ? -0.614 -8.119 15.979 1.00 98.56 186 GLN A N 1
ATOM 1485 C CA . GLN A 1 186 ? -1.258 -6.913 15.445 1.00 98.56 186 GLN A CA 1
ATOM 1486 C C . GLN A 1 186 ? -2.565 -7.246 14.713 1.00 98.56 186 GLN A C 1
ATOM 1488 O O . GLN A 1 186 ? -3.589 -6.608 14.961 1.00 98.56 186 GLN A O 1
ATOM 1493 N N . ILE A 1 187 ? -2.551 -8.271 13.852 1.00 98.38 187 ILE A N 1
ATOM 1494 C CA . ILE A 1 187 ? -3.747 -8.709 13.123 1.00 98.38 187 ILE A CA 1
ATOM 1495 C C . ILE A 1 187 ? -4.807 -9.245 14.094 1.00 98.38 187 ILE A C 1
ATOM 1497 O O . ILE A 1 187 ? -5.974 -8.872 13.980 1.00 98.38 187 ILE A O 1
ATOM 1501 N N . ASP A 1 188 ? -4.420 -10.072 15.066 1.00 98.44 188 ASP A N 1
ATOM 1502 C CA . ASP A 1 188 ? -5.351 -10.621 16.060 1.00 98.44 188 ASP A CA 1
ATOM 1503 C C . ASP A 1 188 ? -5.987 -9.535 16.935 1.00 98.44 188 ASP A C 1
ATOM 1505 O O . ASP A 1 188 ? -7.192 -9.579 17.200 1.00 98.44 188 ASP A O 1
ATOM 1509 N N . ASN A 1 189 ? -5.220 -8.512 17.311 1.00 98.69 189 ASN A N 1
ATOM 1510 C CA . ASN A 1 189 ? -5.745 -7.360 18.037 1.00 98.69 189 ASN A CA 1
ATOM 1511 C C . ASN A 1 189 ? -6.799 -6.618 17.208 1.00 98.69 189 ASN A C 1
ATOM 1513 O O . ASN A 1 189 ? -7.892 -6.355 17.704 1.00 98.69 189 ASN A O 1
ATOM 1517 N N . TRP A 1 190 ? -6.547 -6.372 15.920 1.00 98.75 190 TRP A N 1
ATOM 1518 C CA . TRP A 1 190 ? -7.534 -5.743 15.036 1.00 98.75 190 TRP A CA 1
ATOM 1519 C C . TRP A 1 190 ? -8.791 -6.588 14.827 1.00 98.75 190 TRP A C 1
ATOM 1521 O O . TRP A 1 190 ? -9.889 -6.036 14.697 1.00 98.75 190 TRP A O 1
ATOM 1531 N N . ILE A 1 191 ? -8.664 -7.917 14.829 1.00 98.56 191 ILE A N 1
ATOM 1532 C CA . ILE A 1 191 ? -9.818 -8.821 14.814 1.00 98.56 191 ILE A CA 1
ATOM 1533 C C . ILE A 1 191 ? -10.666 -8.617 16.078 1.00 98.56 191 ILE A C 1
ATOM 1535 O O . ILE A 1 191 ? -11.885 -8.449 15.978 1.00 98.56 191 ILE A O 1
ATOM 1539 N N . ASN A 1 192 ? -10.033 -8.585 17.252 1.00 98.38 192 ASN A N 1
ATOM 1540 C CA . ASN A 1 192 ? -10.710 -8.391 18.537 1.00 98.38 192 ASN A CA 1
ATOM 1541 C C . ASN A 1 192 ? -11.351 -6.997 18.654 1.00 98.38 192 ASN A C 1
ATOM 1543 O O . ASN A 1 192 ? -12.490 -6.867 19.104 1.00 98.38 192 ASN A O 1
ATOM 1547 N N . GLU A 1 193 ? -10.668 -5.963 18.160 1.00 98.31 193 GLU A N 1
ATOM 1548 C CA . GLU A 1 193 ? -11.143 -4.574 18.108 1.00 98.31 193 GLU A CA 1
ATOM 1549 C C . GLU A 1 193 ? -12.174 -4.312 16.992 1.00 98.31 193 GLU A C 1
ATOM 1551 O O . GLU A 1 193 ? -12.628 -3.170 16.797 1.00 98.31 193 GLU A O 1
ATOM 1556 N N . LYS A 1 194 ? -12.563 -5.370 16.265 1.00 97.81 194 LYS A N 1
ATOM 1557 C CA . LYS A 1 194 ? -13.567 -5.362 15.195 1.00 97.81 194 LYS A CA 1
ATOM 1558 C C . LYS A 1 194 ? -13.245 -4.329 14.114 1.00 97.81 194 LYS A C 1
ATOM 1560 O O . LYS A 1 194 ? -14.095 -3.518 13.730 1.00 97.81 194 LYS A O 1
ATOM 1565 N N . PHE A 1 195 ? -12.001 -4.330 13.644 1.00 98.69 195 PHE A N 1
ATOM 1566 C CA . PHE A 1 195 ? -11.600 -3.529 12.491 1.00 98.69 195 PHE A CA 1
ATOM 1567 C C . PHE A 1 195 ? -12.406 -3.928 11.250 1.00 98.69 195 PHE A C 1
ATOM 1569 O O . PHE A 1 195 ? -12.887 -5.050 11.119 1.00 98.69 195 PHE A O 1
ATOM 1576 N N . ASN A 1 196 ? -12.585 -2.985 10.329 1.00 98.56 196 ASN A N 1
ATOM 1577 C CA . ASN A 1 196 ? -13.392 -3.175 9.125 1.00 98.56 196 ASN A CA 1
ATOM 1578 C C . ASN A 1 196 ? -12.587 -3.716 7.939 1.00 98.56 196 ASN A C 1
ATOM 1580 O O . ASN A 1 196 ? -13.188 -4.161 6.965 1.00 98.56 196 ASN A O 1
ATOM 1584 N N . GLY A 1 197 ? -11.258 -3.691 8.011 1.00 98.38 197 GLY A N 1
ATOM 1585 C CA . GLY A 1 197 ? -10.384 -4.259 6.994 1.00 98.38 197 GLY A CA 1
ATOM 1586 C C . GLY A 1 197 ? -8.923 -4.256 7.425 1.00 98.38 197 GLY A C 1
ATOM 1587 O O . GLY A 1 197 ? -8.537 -3.530 8.345 1.00 98.38 197 GLY A O 1
ATOM 1588 N N . ILE A 1 198 ? -8.120 -5.087 6.764 1.00 98.62 198 ILE A N 1
ATOM 1589 C CA . ILE A 1 198 ? -6.700 -5.260 7.084 1.00 98.62 198 ILE A CA 1
ATOM 1590 C C . ILE A 1 198 ? -5.876 -5.269 5.795 1.00 98.62 198 ILE A C 1
ATOM 1592 O O . ILE A 1 198 ? -6.152 -6.037 4.873 1.00 98.62 198 ILE A O 1
ATOM 1596 N N . LEU A 1 199 ? -4.850 -4.432 5.742 1.00 98.38 199 LEU A N 1
ATOM 1597 C CA . LEU A 1 199 ? -3.791 -4.455 4.744 1.00 98.38 199 LEU A CA 1
ATOM 1598 C C . LEU A 1 199 ? -2.582 -5.188 5.332 1.00 98.38 199 LEU A C 1
ATOM 1600 O O . LEU A 1 199 ? -2.242 -5.002 6.504 1.00 98.38 199 LEU A O 1
ATOM 1604 N N . ILE A 1 200 ? -1.939 -6.034 4.531 1.00 97.31 200 ILE A N 1
ATOM 1605 C CA . ILE A 1 200 ? -0.834 -6.876 4.996 1.00 97.31 200 ILE A CA 1
ATOM 1606 C C . ILE A 1 200 ? 0.256 -6.883 3.941 1.00 97.31 200 ILE A C 1
ATOM 1608 O O . ILE A 1 200 ? 0.050 -7.387 2.836 1.00 97.31 200 ILE A O 1
ATOM 1612 N N . TRP A 1 201 ? 1.429 -6.384 4.307 1.00 94.94 201 TRP A N 1
ATOM 1613 C CA . TRP A 1 201 ? 2.650 -6.652 3.568 1.00 94.94 201 TRP A CA 1
ATOM 1614 C C . TRP A 1 201 ? 3.557 -7.537 4.422 1.00 94.94 201 TRP A C 1
ATOM 1616 O O . TRP A 1 201 ? 4.236 -7.048 5.334 1.00 94.94 201 TRP A O 1
ATOM 1626 N N . PRO A 1 202 ? 3.506 -8.857 4.191 1.00 92.94 202 PRO A N 1
ATOM 1627 C CA . PRO A 1 202 ? 4.119 -9.807 5.098 1.00 92.94 202 PRO A CA 1
ATOM 1628 C C . PRO A 1 202 ? 5.629 -9.897 4.895 1.00 92.94 202 PRO A C 1
ATOM 1630 O O . PRO A 1 202 ? 6.099 -9.922 3.756 1.00 92.94 202 PRO A O 1
ATOM 1633 N N . MET A 1 203 ? 6.379 -10.044 5.992 1.00 89.44 203 MET A N 1
ATOM 1634 C CA . MET A 1 203 ? 7.804 -10.395 5.918 1.00 89.44 203 MET A CA 1
ATOM 1635 C C . MET A 1 203 ? 7.995 -11.777 5.312 1.00 89.44 203 MET A C 1
ATOM 1637 O O . MET A 1 203 ? 8.754 -11.947 4.357 1.00 89.44 203 MET A O 1
ATOM 1641 N N . GLN A 1 204 ? 7.238 -12.743 5.818 1.00 89.00 204 GLN A N 1
ATOM 1642 C CA . GLN A 1 204 ? 7.162 -14.090 5.277 1.00 89.00 204 GLN A CA 1
ATOM 1643 C C . GLN A 1 204 ? 5.708 -14.440 4.980 1.00 89.00 204 GLN A C 1
ATOM 1645 O O . GLN A 1 204 ? 4.804 -14.128 5.758 1.00 89.00 204 GLN A O 1
ATOM 1650 N N . GLU A 1 205 ? 5.480 -15.123 3.862 1.00 88.50 205 GLU A N 1
ATOM 1651 C CA . GLU A 1 205 ? 4.124 -15.418 3.401 1.00 88.50 205 GLU A CA 1
ATOM 1652 C C . GLU A 1 205 ? 3.401 -16.380 4.356 1.00 88.50 205 GLU A C 1
ATOM 1654 O O . GLU A 1 205 ? 2.291 -16.094 4.803 1.00 88.50 205 GLU A O 1
ATOM 1659 N N . ALA A 1 206 ? 4.038 -17.499 4.716 1.00 90.44 206 ALA A N 1
ATOM 1660 C CA . ALA A 1 206 ? 3.397 -18.576 5.474 1.00 90.44 206 ALA A CA 1
ATOM 1661 C C . ALA A 1 206 ? 2.885 -18.158 6.874 1.00 90.44 206 ALA A C 1
ATOM 1663 O O . ALA A 1 206 ? 1.725 -18.456 7.175 1.00 90.44 206 ALA A O 1
ATOM 1664 N N . PRO A 1 207 ? 3.647 -17.422 7.715 1.00 91.75 207 PRO A N 1
ATOM 1665 C CA . PRO A 1 207 ? 3.194 -17.045 9.061 1.00 91.75 207 PRO A CA 1
ATOM 1666 C C . PRO A 1 207 ? 1.932 -16.174 9.097 1.00 91.75 207 PRO A C 1
ATOM 1668 O O . PRO A 1 207 ? 1.196 -16.189 10.081 1.00 91.75 207 PRO A O 1
ATOM 1671 N N . THR A 1 208 ? 1.650 -15.429 8.026 1.00 92.00 208 THR A N 1
ATOM 1672 C CA . THR A 1 208 ? 0.485 -14.531 7.965 1.00 92.00 208 THR A CA 1
ATOM 1673 C C . THR A 1 208 ? -0.797 -15.214 7.478 1.00 92.00 208 THR A C 1
ATOM 1675 O O . THR A 1 208 ? -1.865 -14.608 7.527 1.00 92.00 208 THR A O 1
ATOM 1678 N N . GLY A 1 209 ? -0.739 -16.487 7.070 1.00 95.44 209 GLY A N 1
ATOM 1679 C CA . GLY A 1 209 ? -1.917 -17.260 6.661 1.00 95.44 209 GLY A CA 1
ATOM 1680 C C . GLY A 1 209 ? -2.952 -17.454 7.781 1.00 95.44 209 GLY A C 1
ATOM 1681 O O . GLY A 1 209 ? -4.088 -16.992 7.640 1.00 95.44 209 GLY A O 1
ATOM 1682 N N . PRO A 1 210 ? -2.578 -18.072 8.921 1.00 97.38 210 PRO A N 1
ATOM 1683 C CA . PRO A 1 210 ? -3.497 -18.318 10.033 1.00 97.38 210 PRO A CA 1
ATOM 1684 C C . PRO A 1 210 ? -4.248 -17.082 10.569 1.00 97.38 210 PRO A C 1
ATOM 1686 O O . PRO A 1 210 ? -5.465 -17.188 10.749 1.00 97.38 210 PRO A O 1
ATOM 1689 N N . PRO A 1 211 ? -3.614 -15.914 10.822 1.00 97.56 211 PRO A N 1
ATOM 1690 C CA . PRO A 1 211 ? -4.353 -14.729 11.268 1.00 97.56 211 PRO A CA 1
ATOM 1691 C C . PRO A 1 211 ? -5.310 -14.181 10.198 1.00 97.56 211 PRO A C 1
ATOM 1693 O O . PRO A 1 211 ? -6.404 -13.731 10.537 1.00 97.56 211 PRO A O 1
ATOM 1696 N N . VAL A 1 212 ? -4.979 -14.283 8.904 1.00 97.62 212 VAL A N 1
ATOM 1697 C CA . VAL A 1 212 ? -5.910 -13.898 7.825 1.00 97.62 212 VAL A CA 1
ATOM 1698 C C . VAL A 1 212 ? -7.129 -14.810 7.769 1.00 97.62 212 VAL A C 1
ATOM 1700 O O . VAL A 1 212 ? -8.251 -14.325 7.625 1.00 97.62 212 VAL A O 1
ATOM 1703 N N . ASP A 1 213 ? -6.949 -16.117 7.948 1.00 98.12 213 ASP A N 1
ATOM 1704 C CA . ASP A 1 213 ? -8.079 -17.047 8.009 1.00 98.12 213 ASP A CA 1
ATOM 1705 C C . ASP A 1 213 ? -8.994 -16.753 9.208 1.00 98.12 213 ASP A C 1
ATOM 1707 O O . ASP A 1 213 ? -10.219 -16.868 9.098 1.00 98.12 213 ASP A O 1
ATOM 1711 N N . ARG A 1 214 ? -8.427 -16.328 10.348 1.00 98.31 214 ARG A N 1
ATOM 1712 C CA . ARG A 1 214 ? -9.209 -15.854 11.503 1.00 98.31 214 ARG A CA 1
ATOM 1713 C C . ARG A 1 214 ? -9.980 -14.573 11.182 1.00 98.31 214 ARG A C 1
ATOM 1715 O O . ARG A 1 214 ? -11.173 -14.516 11.482 1.00 98.31 214 ARG A O 1
ATOM 1722 N N . ALA A 1 215 ? -9.348 -13.590 10.537 1.00 98.44 215 ALA A N 1
ATOM 1723 C CA . ALA A 1 215 ? -10.008 -12.352 10.115 1.00 98.44 215 ALA A CA 1
ATOM 1724 C C . ALA A 1 215 ? -11.188 -12.640 9.172 1.00 98.44 215 ALA A C 1
ATOM 1726 O O . ALA A 1 215 ? -12.303 -12.165 9.405 1.00 98.44 215 ALA A O 1
ATOM 1727 N N . PHE A 1 216 ? -10.979 -13.513 8.181 1.00 98.38 216 PHE A N 1
ATOM 1728 C CA . PHE A 1 216 ? -12.016 -13.946 7.247 1.00 98.38 216 PHE A CA 1
ATOM 1729 C C . PHE A 1 216 ? -13.210 -14.593 7.963 1.00 98.38 216 PHE A C 1
ATOM 1731 O O . PHE A 1 216 ? -14.354 -14.223 7.701 1.00 98.38 216 PHE A O 1
ATOM 1738 N N . LYS A 1 217 ? -12.964 -15.507 8.915 1.00 98.31 217 LYS A N 1
ATOM 1739 C CA . LYS A 1 217 ? -14.025 -16.146 9.721 1.00 98.31 217 LYS A CA 1
ATOM 1740 C C . LYS A 1 217 ? -14.845 -15.144 10.541 1.00 98.31 217 LYS A C 1
ATOM 1742 O O . LYS A 1 217 ? -15.991 -15.431 10.873 1.00 98.31 217 LYS A O 1
ATOM 1747 N N . LYS A 1 218 ? -14.280 -13.979 10.869 1.00 98.31 218 LYS A N 1
ATOM 1748 C CA . LYS A 1 218 ? -14.969 -12.874 11.557 1.00 98.31 218 LYS A CA 1
ATOM 1749 C C . LYS A 1 218 ? -15.585 -11.849 10.596 1.00 98.31 218 LYS A C 1
ATOM 1751 O O . LYS A 1 218 ? -16.107 -10.836 11.051 1.00 98.31 218 LYS A O 1
ATOM 1756 N N . GLY A 1 219 ? -15.545 -12.102 9.286 1.00 98.00 219 GLY A N 1
ATOM 1757 C CA . GLY A 1 219 ? -16.093 -11.210 8.263 1.00 98.00 219 GLY A CA 1
ATOM 1758 C C . GLY A 1 219 ? -15.233 -9.975 7.979 1.00 98.00 219 GLY A C 1
ATOM 1759 O O . GLY A 1 219 ? -15.723 -9.030 7.364 1.00 98.00 219 GLY A O 1
ATOM 1760 N N . ILE A 1 220 ? -13.968 -9.964 8.410 1.00 98.62 220 ILE A N 1
ATOM 1761 C CA . ILE A 1 220 ? -13.040 -8.852 8.189 1.00 98.62 220 ILE A CA 1
ATOM 1762 C C . ILE A 1 220 ? -12.238 -9.132 6.908 1.00 98.62 220 ILE A C 1
ATOM 1764 O O . ILE A 1 220 ? -11.469 -10.094 6.867 1.00 98.62 220 ILE A O 1
ATOM 1768 N N . PRO A 1 221 ? -12.401 -8.333 5.839 1.00 98.12 221 PRO A N 1
ATOM 1769 C CA . PRO A 1 221 ? -11.661 -8.529 4.600 1.00 98.12 221 PRO A CA 1
ATOM 1770 C C . PRO A 1 221 ? -10.183 -8.148 4.751 1.00 98.12 221 PRO A C 1
ATOM 1772 O O . PRO A 1 221 ? -9.847 -7.107 5.318 1.00 98.12 221 PRO A O 1
ATOM 1775 N N . SER A 1 222 ? -9.305 -8.955 4.154 1.00 97.81 222 SER A N 1
ATOM 1776 C CA . SER A 1 222 ? -7.864 -8.685 4.082 1.00 97.81 222 SER A CA 1
ATOM 1777 C C . SER A 1 222 ? -7.405 -8.416 2.648 1.00 97.81 222 SER A C 1
ATOM 1779 O O . SER A 1 222 ? -7.906 -9.032 1.702 1.00 97.81 222 SER A O 1
ATOM 1781 N N . VAL A 1 223 ? -6.416 -7.539 2.488 1.00 97.44 223 VAL A N 1
ATOM 1782 C CA . VAL A 1 223 ? -5.735 -7.239 1.222 1.00 97.44 223 VAL A CA 1
ATOM 1783 C C . VAL A 1 223 ? -4.240 -7.467 1.405 1.00 97.44 223 VAL A C 1
ATOM 1785 O O . VAL A 1 223 ? -3.650 -6.941 2.349 1.00 97.44 223 VAL A O 1
ATOM 1788 N N . SER A 1 224 ? -3.621 -8.232 0.505 1.00 94.75 224 SER A N 1
ATOM 1789 C CA . SER A 1 224 ? -2.162 -8.363 0.500 1.00 94.75 224 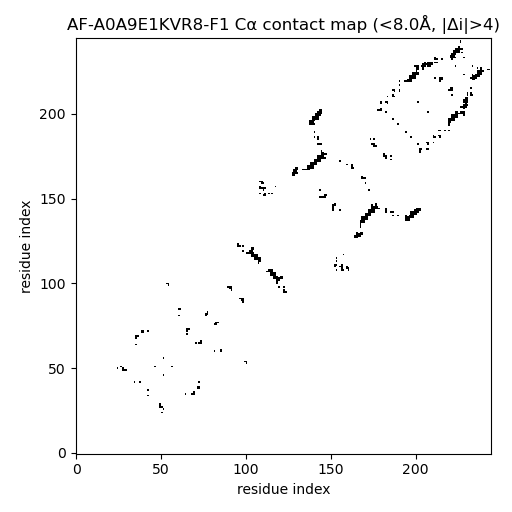SER A CA 1
ATOM 1790 C C . SER A 1 224 ? -1.536 -7.249 -0.334 1.00 94.75 224 SER A C 1
ATOM 1792 O O . SER A 1 224 ? -2.048 -6.899 -1.401 1.00 94.75 224 SER A O 1
ATOM 1794 N N . VAL A 1 225 ? -0.426 -6.702 0.146 1.00 93.56 225 VAL A N 1
ATOM 1795 C CA . VAL A 1 225 ? 0.342 -5.649 -0.518 1.00 93.56 225 VAL A CA 1
ATOM 1796 C C . VAL A 1 225 ? 1.732 -6.189 -0.822 1.00 93.56 225 VAL A C 1
ATOM 1798 O O . VAL A 1 225 ? 2.362 -6.768 0.055 1.00 93.56 225 VAL A O 1
ATOM 1801 N N . ASP A 1 226 ? 2.177 -6.000 -2.067 1.00 88.56 226 ASP A N 1
ATOM 1802 C CA . ASP A 1 226 ? 3.483 -6.343 -2.651 1.00 88.56 226 ASP A CA 1
ATOM 1803 C C . ASP A 1 226 ? 3.881 -7.835 -2.620 1.00 88.56 226 ASP A C 1
ATOM 1805 O O . ASP A 1 226 ? 4.226 -8.367 -3.674 1.00 88.56 226 ASP A O 1
ATOM 1809 N N . ARG A 1 227 ? 3.718 -8.544 -1.498 1.00 87.62 227 ARG A N 1
ATOM 1810 C CA . ARG A 1 227 ? 3.920 -9.999 -1.366 1.00 87.62 227 ARG A CA 1
ATOM 1811 C C . ARG A 1 227 ? 2.609 -10.765 -1.193 1.00 87.62 227 ARG A C 1
ATOM 1813 O O . ARG A 1 227 ? 1.553 -10.189 -0.901 1.00 87.62 227 ARG A O 1
ATOM 1820 N N . LEU A 1 228 ? 2.670 -12.082 -1.395 1.00 89.31 228 LEU A N 1
ATOM 1821 C CA . LEU A 1 228 ? 1.548 -12.958 -1.085 1.00 89.31 228 LEU A CA 1
ATOM 1822 C C . LEU A 1 228 ? 1.484 -13.209 0.421 1.00 89.31 228 LEU A C 1
ATOM 1824 O O . LEU A 1 228 ? 2.482 -13.177 1.132 1.00 89.31 228 LEU A O 1
ATOM 1828 N N . VAL A 1 229 ? 0.276 -13.483 0.892 1.00 90.31 229 VAL A N 1
ATOM 1829 C CA . VAL A 1 229 ? 0.024 -14.028 2.225 1.00 90.31 229 VAL A CA 1
ATOM 1830 C C . VAL A 1 229 ? -0.296 -15.509 2.056 1.00 90.31 229 VAL A C 1
ATOM 1832 O O . VAL A 1 229 ? -0.956 -15.884 1.084 1.00 90.31 229 VAL A O 1
ATOM 1835 N N . GLY A 1 230 ? 0.116 -16.341 3.012 1.00 89.31 230 GLY A N 1
ATOM 1836 C CA . GLY A 1 230 ? -0.122 -17.786 3.054 1.00 89.31 230 GLY A CA 1
ATOM 1837 C C . GLY A 1 230 ? -1.584 -18.199 3.277 1.00 89.31 230 GLY A C 1
ATOM 1838 O O . GLY A 1 230 ? -1.839 -19.173 3.974 1.00 89.31 230 GLY A O 1
ATOM 1839 N N . SER A 1 231 ? -2.551 -17.459 2.730 1.00 92.88 231 SER A N 1
ATOM 1840 C CA . SER A 1 231 ? -3.981 -17.762 2.789 1.00 92.88 231 SER A CA 1
ATOM 1841 C C . SER A 1 231 ? -4.659 -17.500 1.440 1.00 92.88 231 SER A C 1
ATOM 1843 O O . SER A 1 231 ? -4.409 -16.505 0.752 1.00 92.88 231 SER A O 1
ATOM 1845 N N . SER A 1 232 ? -5.585 -18.388 1.075 1.00 92.69 232 SER A N 1
ATOM 1846 C CA . SER A 1 232 ? -6.472 -18.220 -0.081 1.00 92.69 232 SER A CA 1
ATOM 1847 C C . SER A 1 232 ? -7.653 -17.278 0.189 1.00 92.69 232 SER A C 1
ATOM 1849 O O . SER A 1 232 ? -8.411 -16.981 -0.731 1.00 92.69 232 SER A O 1
ATOM 1851 N N . LYS A 1 233 ? -7.821 -16.799 1.429 1.00 96.75 233 LYS A N 1
ATOM 1852 C CA . LYS A 1 233 ? -8.947 -15.957 1.867 1.00 96.75 233 LYS A CA 1
ATOM 1853 C C . LYS A 1 233 ? -8.696 -14.454 1.733 1.00 96.75 233 LYS A C 1
ATOM 1855 O O . LYS A 1 233 ? -9.585 -13.656 2.023 1.00 96.75 233 LYS A O 1
ATOM 1860 N N . VAL A 1 234 ? -7.514 -14.060 1.258 1.00 94.75 234 VAL A N 1
ATOM 1861 C CA . VAL A 1 234 ? -7.222 -12.670 0.885 1.00 94.75 234 VAL A CA 1
ATOM 1862 C C . VAL A 1 234 ? -8.186 -12.217 -0.213 1.00 94.75 234 VAL A C 1
ATOM 1864 O O . VAL A 1 234 ? -8.293 -12.861 -1.255 1.00 94.75 234 VAL A O 1
ATOM 1867 N N . ARG A 1 235 ? -8.864 -11.083 -0.002 1.00 94.31 235 ARG A N 1
ATOM 1868 C CA . ARG A 1 235 ? -9.896 -10.570 -0.914 1.00 94.31 235 ARG A CA 1
ATOM 1869 C C . ARG A 1 235 ? -9.306 -9.991 -2.196 1.00 94.31 235 ARG A C 1
ATOM 1871 O O . ARG A 1 235 ? -9.843 -10.208 -3.277 1.00 94.31 235 ARG A O 1
ATOM 1878 N N . VAL A 1 236 ? -8.233 -9.216 -2.065 1.00 92.88 236 VAL A N 1
ATOM 1879 C CA . VAL A 1 236 ? -7.547 -8.542 -3.176 1.00 92.88 236 VAL A CA 1
ATOM 1880 C C . VAL A 1 236 ? -6.045 -8.594 -2.932 1.00 92.88 236 VAL A C 1
ATOM 1882 O O . VAL A 1 236 ? -5.592 -8.548 -1.791 1.00 92.88 236 VAL A O 1
ATOM 1885 N N . ARG A 1 237 ? -5.268 -8.676 -4.012 1.00 89.88 237 ARG A N 1
ATOM 1886 C CA . ARG A 1 237 ? -3.807 -8.613 -3.972 1.00 89.88 237 ARG A CA 1
ATOM 1887 C C . ARG A 1 237 ? -3.343 -7.400 -4.767 1.00 89.88 237 ARG A C 1
ATOM 1889 O O . ARG A 1 237 ? -3.658 -7.285 -5.950 1.00 89.88 237 ARG A O 1
ATOM 1896 N N . VAL A 1 238 ? -2.602 -6.511 -4.119 1.00 88.38 238 VAL A N 1
ATOM 1897 C CA . VAL A 1 238 ? -1.997 -5.319 -4.721 1.00 88.38 238 VAL A CA 1
ATOM 1898 C C . VAL A 1 238 ? -0.492 -5.549 -4.781 1.00 88.38 238 VAL A C 1
ATOM 1900 O O . VAL A 1 238 ? 0.236 -5.179 -3.870 1.00 88.38 238 VAL A O 1
ATOM 1903 N N . THR A 1 239 ? -0.015 -6.218 -5.829 1.00 74.00 239 THR A N 1
ATOM 1904 C CA . THR A 1 239 ? 1.395 -6.628 -5.944 1.00 74.00 239 THR A CA 1
ATOM 1905 C C . THR A 1 239 ? 2.151 -5.790 -6.971 1.00 74.00 239 THR A C 1
ATOM 1907 O O . THR A 1 239 ? 1.668 -5.608 -8.094 1.00 74.00 239 THR A O 1
ATOM 1910 N N . GLY A 1 240 ? 3.371 -5.362 -6.636 1.00 65.56 240 GLY A N 1
ATOM 1911 C CA . GLY A 1 240 ? 4.363 -4.971 -7.636 1.00 65.56 240 GLY A CA 1
ATOM 1912 C C . GLY A 1 240 ? 4.750 -6.206 -8.450 1.00 65.56 240 GLY A C 1
ATOM 1913 O O . GLY A 1 240 ? 4.941 -7.283 -7.902 1.00 65.56 240 GLY A O 1
ATOM 1914 N N . ASN A 1 241 ? 4.788 -6.110 -9.778 1.00 47.81 241 ASN A N 1
ATOM 1915 C CA . ASN A 1 241 ? 4.867 -7.290 -10.646 1.00 47.81 241 ASN A CA 1
ATOM 1916 C C . ASN A 1 241 ? 6.299 -7.842 -10.808 1.00 47.81 241 ASN A C 1
ATOM 1918 O O . ASN A 1 241 ? 6.763 -8.045 -11.934 1.00 47.81 241 ASN A O 1
ATOM 1922 N N . PHE A 1 242 ? 6.967 -8.107 -9.686 1.00 35.38 242 PHE A N 1
ATOM 1923 C CA . PHE A 1 242 ? 8.127 -8.982 -9.599 1.00 35.38 242 PHE A CA 1
ATOM 1924 C C . PHE A 1 242 ? 7.867 -9.992 -8.479 1.00 35.38 242 PHE A C 1
ATOM 1926 O O . PHE A 1 242 ? 7.691 -9.569 -7.340 1.00 35.38 242 PHE A O 1
ATOM 1933 N N . PRO A 1 243 ? 7.820 -11.308 -8.757 1.00 30.92 243 PRO A N 1
ATOM 1934 C CA . PRO A 1 243 ? 7.928 -12.273 -7.675 1.00 30.92 243 PRO A CA 1
ATOM 1935 C C . PRO A 1 243 ? 9.237 -11.980 -6.937 1.00 30.92 243 PRO A C 1
ATOM 1937 O O . PRO A 1 243 ? 10.301 -11.963 -7.565 1.00 30.92 243 PRO A O 1
ATOM 1940 N N . ALA A 1 244 ? 9.146 -11.699 -5.636 1.00 28.39 244 ALA A N 1
ATOM 1941 C CA . ALA A 1 244 ? 10.309 -11.732 -4.767 1.00 28.39 244 ALA A CA 1
ATOM 1942 C C . ALA A 1 244 ? 10.876 -13.152 -4.878 1.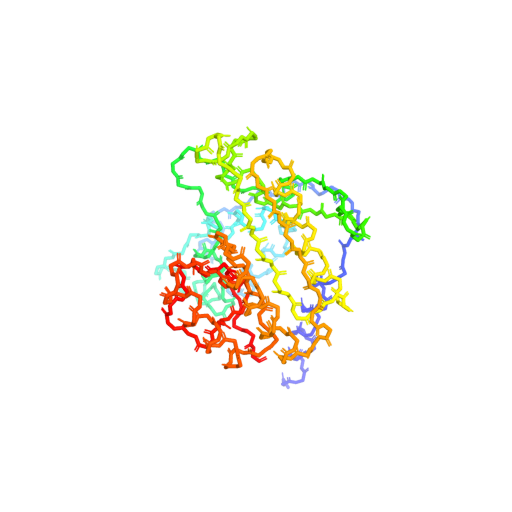00 28.39 244 ALA A C 1
ATOM 1944 O O . ALA A 1 244 ? 10.184 -14.120 -4.566 1.00 28.39 244 ALA A O 1
ATOM 1945 N N . ARG A 1 245 ? 12.066 -13.268 -5.466 1.00 27.50 245 ARG A N 1
ATOM 1946 C CA . ARG A 1 245 ? 12.848 -14.499 -5.401 1.00 27.50 245 ARG A CA 1
ATOM 1947 C C . ARG A 1 245 ? 13.609 -14.523 -4.092 1.00 27.50 245 ARG A C 1
ATOM 1949 O O . ARG A 1 245 ? 14.070 -13.430 -3.694 1.00 27.50 245 ARG A O 1
#

pLDDT: mean 80.48, std 19.54, range [27.5, 98.75]